Protein AF-A0A2N3EFA9-F1 (afdb_monomer_lite)

Structure (mmCIF, N/CA/C/O backbone):
data_AF-A0A2N3EFA9-F1
#
_entry.id   AF-A0A2N3EFA9-F1
#
loop_
_atom_site.group_PDB
_atom_site.id
_atom_site.type_symbol
_atom_site.label_atom_id
_atom_site.label_alt_id
_atom_site.label_comp_id
_atom_site.label_asym_id
_atom_site.label_entity_id
_atom_site.label_seq_id
_atom_site.pdbx_PDB_ins_code
_atom_site.Cartn_x
_atom_site.Cartn_y
_atom_site.Cartn_z
_atom_site.occupancy
_atom_site.B_iso_or_equiv
_atom_site.auth_seq_id
_atom_site.auth_comp_id
_atom_site.auth_asym_id
_atom_site.auth_atom_id
_atom_site.pdbx_PDB_model_num
ATOM 1 N N . MET A 1 1 ? -45.939 -3.275 -31.760 1.00 39.38 1 MET A N 1
ATOM 2 C CA . MET A 1 1 ? -46.169 -2.297 -30.672 1.00 39.38 1 MET A CA 1
ATOM 3 C C . MET A 1 1 ? -44.846 -2.041 -29.965 1.00 39.38 1 MET A C 1
ATOM 5 O O . MET A 1 1 ? -44.295 -2.959 -29.374 1.00 39.38 1 MET A O 1
ATOM 9 N N . ARG A 1 2 ? -44.280 -0.840 -30.136 1.00 32.12 2 ARG A N 1
ATOM 10 C CA . ARG A 1 2 ? -42.991 -0.420 -29.563 1.00 32.12 2 ARG A CA 1
ATOM 11 C C . ARG A 1 2 ? -43.223 0.080 -28.132 1.00 32.12 2 ARG A C 1
ATOM 13 O O . ARG A 1 2 ? -44.109 0.903 -27.932 1.00 32.12 2 ARG A O 1
ATOM 20 N N . ARG A 1 3 ? -42.459 -0.418 -27.154 1.00 35.72 3 ARG A N 1
ATOM 21 C CA . ARG A 1 3 ? -42.430 0.138 -25.789 1.00 35.72 3 ARG A CA 1
ATOM 22 C C . ARG A 1 3 ? -41.525 1.385 -25.761 1.00 35.72 3 ARG A C 1
ATOM 24 O O . ARG A 1 3 ? -40.496 1.363 -26.437 1.00 35.72 3 ARG A O 1
ATOM 31 N N . PRO A 1 4 ? -41.893 2.453 -25.034 1.00 36.59 4 PRO A N 1
ATOM 32 C CA . PRO A 1 4 ? -41.111 3.686 -24.971 1.00 36.59 4 PRO A CA 1
ATOM 33 C C . PRO A 1 4 ? -39.874 3.538 -24.060 1.00 36.59 4 PRO A C 1
ATOM 35 O O . PRO A 1 4 ? -39.885 2.689 -23.164 1.00 36.59 4 PRO A O 1
ATOM 38 N N . PRO A 1 5 ? -38.814 4.343 -24.269 1.00 34.59 5 PRO A N 1
ATOM 39 C CA . PRO A 1 5 ? -37.621 4.330 -23.426 1.00 34.59 5 PRO A CA 1
ATOM 40 C C . PRO A 1 5 ? -37.859 5.043 -22.083 1.00 34.59 5 PRO A C 1
ATOM 42 O O . PRO A 1 5 ? -38.599 6.022 -22.004 1.00 34.59 5 PRO A O 1
ATOM 45 N N . LEU A 1 6 ? -37.212 4.535 -21.030 1.00 34.47 6 LEU A N 1
ATOM 46 C CA . LEU A 1 6 ? -37.188 5.119 -19.684 1.00 34.47 6 LEU A CA 1
ATOM 47 C C . LEU A 1 6 ? -36.290 6.376 -19.637 1.00 34.47 6 LEU A C 1
ATOM 49 O O . LEU A 1 6 ? -35.315 6.445 -20.389 1.00 34.47 6 LEU A O 1
ATOM 53 N N . PRO A 1 7 ? -36.590 7.362 -18.769 1.00 30.36 7 PRO A N 1
ATOM 54 C CA . PRO A 1 7 ? -35.891 8.643 -18.744 1.00 30.36 7 PRO A CA 1
ATOM 55 C C . PRO A 1 7 ? -34.509 8.557 -18.081 1.00 30.36 7 PRO A C 1
ATOM 57 O O . PRO A 1 7 ? -34.323 7.906 -17.054 1.00 30.36 7 PRO A O 1
ATOM 60 N N . VAL A 1 8 ? -33.554 9.278 -18.668 1.00 29.39 8 VAL A N 1
ATOM 61 C CA . VAL A 1 8 ? -32.207 9.519 -18.138 1.00 29.39 8 VAL A CA 1
ATOM 62 C C . VAL A 1 8 ? -32.294 10.584 -17.043 1.00 29.39 8 VAL A C 1
ATOM 64 O O . VAL A 1 8 ? -32.627 11.732 -17.324 1.00 29.39 8 VAL A O 1
ATOM 67 N N . THR A 1 9 ? -31.989 10.222 -15.798 1.00 29.55 9 THR A N 1
ATOM 68 C CA . THR A 1 9 ? -31.818 11.180 -14.697 1.00 29.55 9 THR A CA 1
ATOM 69 C C . THR A 1 9 ? -30.347 11.565 -14.563 1.00 29.55 9 THR A C 1
ATOM 71 O O . THR A 1 9 ? -29.509 10.746 -14.188 1.00 29.55 9 THR A O 1
ATOM 74 N N . THR A 1 10 ? -30.045 12.823 -14.870 1.00 30.28 10 THR A N 1
ATOM 75 C CA . THR A 1 10 ? -28.786 13.515 -14.564 1.00 30.28 10 THR A CA 1
ATOM 76 C C . THR A 1 10 ? -28.550 13.599 -13.049 1.00 30.28 10 THR A C 1
ATOM 78 O O . THR A 1 10 ? -29.500 13.881 -12.316 1.00 30.28 10 THR A O 1
ATOM 81 N N . PRO A 1 11 ? -27.315 13.417 -12.546 1.00 31.69 11 PRO A N 1
ATOM 82 C CA . PRO A 1 11 ? -27.020 13.647 -11.139 1.00 31.69 11 PRO A CA 1
ATOM 83 C C . PRO A 1 11 ? -27.023 15.150 -10.829 1.00 31.69 11 PRO A C 1
ATOM 85 O O . PRO A 1 11 ? -26.295 15.931 -11.439 1.00 31.69 11 PRO A O 1
ATOM 88 N N . HIS A 1 12 ? -27.875 15.537 -9.881 1.00 27.83 12 HIS A N 1
ATOM 89 C CA . HIS A 1 12 ? -28.000 16.891 -9.353 1.00 27.83 12 HIS A CA 1
ATOM 90 C C . HIS A 1 12 ? -26.720 17.344 -8.637 1.00 27.83 12 HIS A C 1
ATOM 92 O O . HIS A 1 12 ? -26.238 16.682 -7.717 1.00 27.83 12 HIS A O 1
ATOM 98 N N . SER A 1 13 ? -26.226 18.517 -9.033 1.00 26.95 13 SER A N 1
ATOM 99 C CA . SER A 1 13 ? -25.235 19.313 -8.311 1.00 26.95 13 SER A CA 1
ATOM 100 C C . SER A 1 13 ? -25.790 19.727 -6.945 1.00 26.95 13 SER A C 1
ATOM 102 O O . SER A 1 13 ? -26.830 20.378 -6.871 1.00 26.95 13 SER A O 1
ATOM 104 N N . LEU A 1 14 ? -25.102 19.358 -5.863 1.00 27.58 14 LEU A N 1
ATOM 105 C CA . LEU A 1 14 ? -25.386 19.862 -4.520 1.00 27.58 14 LEU A CA 1
ATOM 106 C C . LEU A 1 14 ? -24.586 21.149 -4.290 1.00 27.58 14 LEU A C 1
ATOM 108 O O . LEU A 1 14 ? -23.358 21.129 -4.205 1.00 27.58 14 LEU A O 1
ATOM 112 N N . GLU A 1 15 ? -25.305 22.267 -4.215 1.00 24.41 15 GLU A N 1
ATOM 113 C CA . GLU A 1 15 ? -24.805 23.574 -3.795 1.00 24.41 15 GLU A CA 1
ATOM 114 C C . GLU A 1 15 ? -24.444 23.561 -2.299 1.00 24.41 15 GLU A C 1
ATOM 116 O O . GLU A 1 15 ? -25.227 23.127 -1.452 1.00 24.41 15 GLU A O 1
ATOM 121 N N . TYR A 1 16 ? -23.252 24.061 -1.964 1.00 27.28 16 TYR A N 1
ATOM 122 C CA . TYR A 1 16 ? -22.814 24.295 -0.586 1.00 27.28 16 TYR A CA 1
ATOM 123 C C . TYR A 1 16 ? -23.205 25.714 -0.135 1.00 27.28 16 TYR A C 1
ATOM 125 O O . TYR A 1 16 ? -22.895 26.673 -0.845 1.00 27.28 16 TYR A O 1
ATOM 133 N N . PRO A 1 17 ? -23.809 25.902 1.053 1.00 30.41 17 PRO A N 1
ATOM 134 C CA . PRO A 1 17 ? -24.087 27.234 1.577 1.00 30.41 17 PRO A CA 1
ATOM 135 C C . PRO A 1 17 ? -22.821 27.903 2.139 1.00 30.41 17 PRO A C 1
ATOM 137 O O . PRO A 1 17 ? -22.059 27.321 2.912 1.00 30.41 17 PRO A O 1
ATOM 140 N N . THR A 1 18 ? -22.629 29.166 1.763 1.00 29.25 18 THR A N 1
ATOM 141 C CA . THR A 1 18 ? -21.568 30.072 2.224 1.00 29.25 18 THR A CA 1
ATOM 142 C C . THR A 1 18 ? -21.799 30.552 3.670 1.00 29.25 18 THR A C 1
ATOM 144 O O . THR A 1 18 ? -22.937 30.853 4.044 1.00 29.25 18 THR A O 1
ATOM 147 N N . PRO A 1 19 ? -20.752 30.698 4.509 1.00 30.89 19 PRO A N 1
ATOM 148 C CA . PRO A 1 19 ? -20.900 31.285 5.837 1.00 30.89 19 PRO A CA 1
ATOM 149 C C . PRO A 1 19 ? -20.955 32.818 5.777 1.00 30.89 19 PRO A C 1
ATOM 151 O O . PRO A 1 19 ? -20.110 33.474 5.166 1.00 30.89 19 PRO A O 1
ATOM 154 N N . LYS A 1 20 ? -21.955 33.391 6.457 1.00 30.39 20 LYS A N 1
ATOM 155 C CA . LYS A 1 20 ? -22.160 34.837 6.607 1.00 30.39 20 LYS A CA 1
ATOM 156 C C . LYS A 1 20 ? -21.131 35.473 7.548 1.00 30.39 20 LYS A C 1
ATOM 158 O O . LYS A 1 20 ? -20.843 34.978 8.632 1.00 30.39 20 LYS A O 1
ATOM 163 N N . ASN A 1 21 ? -20.671 36.632 7.102 1.00 27.23 21 ASN A N 1
ATOM 164 C CA . ASN A 1 21 ? -19.737 37.566 7.712 1.00 27.23 21 ASN A CA 1
ATOM 165 C C . ASN A 1 21 ? -20.293 38.191 9.017 1.00 27.23 21 ASN A C 1
ATOM 167 O O . ASN A 1 21 ? -21.423 38.685 9.023 1.00 27.23 21 ASN A O 1
ATOM 171 N N . ARG A 1 22 ? -19.503 38.234 10.100 1.00 30.14 22 ARG A N 1
ATOM 172 C CA . ARG A 1 22 ? -19.698 39.167 11.231 1.00 30.14 22 ARG A CA 1
ATOM 173 C C . ARG A 1 22 ? -18.347 39.719 11.686 1.00 30.14 22 ARG A C 1
ATOM 175 O O . ARG A 1 22 ? -17.447 38.964 12.037 1.00 30.14 22 ARG A O 1
ATOM 182 N N . SER A 1 23 ? -18.247 41.044 11.680 1.00 27.73 23 SER A N 1
ATOM 183 C CA . SER A 1 23 ? -17.131 41.849 12.198 1.00 27.73 23 SER A CA 1
ATOM 184 C C . SER A 1 23 ? -17.522 42.477 13.568 1.00 27.73 23 SER A C 1
ATOM 186 O O . SER A 1 23 ? -18.571 42.113 14.101 1.00 27.73 23 SER A O 1
ATOM 188 N N . PRO A 1 24 ? -16.704 43.334 14.215 1.00 36.56 24 PRO A N 1
ATOM 189 C CA . PRO A 1 24 ? -16.002 42.983 15.452 1.00 36.56 24 PRO A CA 1
ATOM 190 C C . PRO A 1 24 ? -16.391 43.858 16.662 1.00 36.56 24 PRO A C 1
ATOM 192 O O . PRO A 1 24 ? -16.761 45.018 16.510 1.00 36.56 24 PRO A O 1
ATOM 195 N N . THR A 1 25 ? -16.194 43.359 17.886 1.00 31.62 25 THR A N 1
ATOM 196 C CA . THR A 1 25 ? -16.195 44.198 19.102 1.00 31.62 25 THR A CA 1
ATOM 197 C C . THR A 1 25 ? -15.101 43.756 20.080 1.00 31.62 25 THR A C 1
ATOM 199 O O . THR A 1 25 ? -15.003 42.583 20.425 1.00 31.62 25 THR A O 1
ATOM 202 N N . ASN A 1 26 ? -14.296 44.724 20.518 1.00 30.09 26 ASN A N 1
ATOM 203 C CA . ASN A 1 26 ? -13.230 44.705 21.540 1.00 30.09 26 ASN A CA 1
ATOM 204 C C . ASN A 1 26 ? -13.562 45.875 22.522 1.00 30.09 26 ASN A C 1
ATOM 206 O O . ASN A 1 26 ? -14.401 46.689 22.124 1.00 30.09 26 ASN A O 1
ATOM 210 N N . PRO A 1 27 ? -12.918 46.124 23.693 1.00 43.00 27 PRO A N 1
ATOM 211 C CA . PRO A 1 27 ? -11.864 45.394 24.415 1.00 43.00 27 PRO A CA 1
ATOM 212 C C . PRO A 1 27 ? -12.051 45.304 25.964 1.00 43.00 27 PRO A C 1
ATOM 214 O O . PRO A 1 27 ? -12.991 45.851 26.528 1.00 43.00 27 PRO A O 1
ATOM 217 N N . ARG A 1 28 ? -11.029 44.726 26.630 1.00 28.45 28 ARG A N 1
ATOM 218 C CA . ARG A 1 28 ? -10.583 44.853 28.050 1.00 28.45 28 ARG A CA 1
ATOM 219 C C . ARG A 1 28 ? -10.882 43.679 28.989 1.00 28.45 28 ARG A C 1
ATOM 221 O O . ARG A 1 28 ? -11.955 43.584 29.567 1.00 28.45 28 ARG A O 1
ATOM 228 N N . SER A 1 29 ? -9.845 42.896 29.293 1.00 32.12 29 SER A N 1
ATOM 229 C CA . SER A 1 29 ? -9.095 42.934 30.572 1.00 32.12 29 SER A CA 1
ATOM 230 C C . SER A 1 29 ? -8.142 41.727 30.649 1.00 32.12 29 SER A C 1
ATOM 232 O O . SER A 1 29 ? -8.549 40.587 30.459 1.00 32.12 29 SER A O 1
ATOM 234 N N . ALA A 1 30 ? -6.849 41.985 30.861 1.00 29.67 30 ALA A N 1
ATOM 235 C CA . ALA A 1 30 ? -5.800 40.966 30.935 1.00 29.67 30 ALA A CA 1
ATOM 236 C C . ALA A 1 30 ? -5.360 40.749 32.395 1.00 29.67 30 ALA A C 1
ATOM 238 O O . ALA A 1 30 ? -5.060 41.739 33.064 1.00 29.67 30 ALA A O 1
ATOM 239 N N . PRO A 1 31 ? -5.254 39.497 32.879 1.00 30.78 31 PRO A N 1
ATOM 240 C CA . PRO A 1 31 ? -4.504 39.149 34.084 1.00 30.78 31 PRO A CA 1
ATOM 241 C C . PRO A 1 31 ? -3.147 38.484 33.731 1.00 30.78 31 PRO A C 1
ATOM 243 O O . PRO A 1 31 ? -2.864 38.230 32.556 1.00 30.78 31 PRO A O 1
ATOM 246 N N . PRO A 1 32 ? -2.236 38.303 34.708 1.00 32.94 32 PRO A N 1
ATOM 247 C CA . PRO A 1 32 ? -0.799 38.437 34.486 1.00 32.94 32 PRO A CA 1
ATOM 248 C C . PRO A 1 32 ? -0.144 37.207 33.846 1.00 32.94 32 PRO A C 1
ATOM 250 O O . PRO A 1 32 ? -0.547 36.063 34.043 1.00 32.94 32 PRO A O 1
ATOM 253 N N . ARG A 1 33 ? 0.926 37.477 33.088 1.00 30.03 33 ARG A N 1
ATOM 254 C CA . ARG A 1 33 ? 1.772 36.493 32.400 1.00 30.03 33 ARG A CA 1
ATOM 255 C C . ARG A 1 33 ? 2.415 35.522 33.394 1.00 30.03 33 ARG A C 1
ATOM 257 O O . ARG A 1 33 ? 3.398 35.862 34.048 1.00 30.03 33 ARG A O 1
ATOM 264 N N . CYS A 1 34 ? 1.912 34.291 33.427 1.00 26.73 34 CYS A N 1
ATOM 265 C CA . CYS A 1 34 ? 2.644 33.152 33.963 1.00 26.73 34 CYS A CA 1
ATOM 266 C C . CYS A 1 34 ? 3.714 32.747 32.937 1.00 26.73 34 CYS A C 1
ATOM 268 O O . CYS A 1 34 ? 3.410 32.436 31.783 1.00 26.73 34 CYS A O 1
ATOM 270 N N . ARG A 1 35 ? 4.984 32.837 33.336 1.00 30.94 35 ARG A N 1
ATOM 271 C CA . ARG A 1 35 ? 6.148 32.493 32.519 1.00 30.94 35 ARG A CA 1
ATOM 272 C C . ARG A 1 35 ? 6.232 30.965 32.431 1.00 30.94 35 ARG A C 1
ATOM 274 O O . ARG A 1 35 ? 6.887 30.340 33.254 1.00 30.94 35 ARG A O 1
ATOM 281 N N . LEU A 1 36 ? 5.537 30.376 31.458 1.00 30.62 36 LEU A N 1
ATOM 282 C CA . LEU A 1 36 ? 5.711 28.970 31.106 1.00 30.62 36 LEU A CA 1
ATOM 283 C C . LEU A 1 36 ? 7.000 28.826 30.298 1.00 30.62 36 LEU A C 1
ATOM 285 O O . LEU A 1 36 ? 7.219 29.509 29.296 1.00 30.62 36 LEU A O 1
ATOM 289 N N . THR A 1 37 ? 7.870 27.974 30.815 1.00 28.97 37 THR A N 1
ATOM 290 C CA . THR A 1 37 ? 9.123 27.534 30.222 1.00 28.97 37 THR A CA 1
ATOM 291 C C . THR A 1 37 ? 8.896 27.055 28.790 1.00 28.97 37 THR A C 1
ATOM 293 O O . THR A 1 37 ? 7.935 26.351 28.481 1.00 28.97 37 THR A O 1
ATOM 296 N N . GLN A 1 38 ? 9.772 27.495 27.890 1.00 30.72 38 GLN A N 1
ATOM 297 C CA . GLN A 1 38 ? 9.737 27.110 26.489 1.00 30.72 38 GLN A CA 1
ATOM 298 C C . GLN A 1 38 ? 9.930 25.596 26.350 1.00 30.72 38 GLN A C 1
ATOM 300 O O . GLN A 1 38 ? 11.002 25.070 26.623 1.00 30.72 38 GLN A O 1
ATOM 305 N N . GLY A 1 39 ? 8.880 24.938 25.866 1.00 27.73 39 GLY A N 1
ATOM 306 C CA . GLY A 1 39 ? 8.985 24.053 24.714 1.00 27.73 39 GLY A CA 1
ATOM 307 C C . GLY A 1 39 ? 9.693 22.723 24.930 1.00 27.73 39 GLY A C 1
ATOM 308 O O . GLY A 1 39 ? 10.694 22.447 24.272 1.00 27.73 39 GLY A O 1
ATOM 309 N N . GLU A 1 40 ? 9.070 21.824 25.692 1.00 30.94 40 GLU A N 1
ATOM 310 C CA . GLU A 1 40 ? 9.065 20.415 25.291 1.00 30.94 40 GLU A CA 1
ATOM 311 C C . GLU A 1 40 ? 8.419 20.336 23.904 1.00 30.94 40 GLU A C 1
ATOM 313 O O . GLU A 1 40 ? 7.200 20.312 23.724 1.00 30.94 40 GLU A O 1
ATOM 318 N N . THR A 1 41 ? 9.270 20.402 22.887 1.00 31.27 41 THR A N 1
ATOM 319 C CA . THR A 1 41 ? 8.875 20.217 21.500 1.00 31.27 41 THR A CA 1
ATOM 320 C C . THR A 1 41 ? 8.320 18.804 21.404 1.00 31.27 41 THR A C 1
ATOM 322 O O . THR A 1 41 ? 9.066 17.840 21.578 1.00 31.27 41 THR A O 1
ATOM 325 N N . ARG A 1 42 ? 7.004 18.680 21.179 1.00 37.56 42 ARG A N 1
ATOM 326 C CA . ARG A 1 42 ? 6.335 17.424 20.821 1.00 37.56 42 ARG A CA 1
ATOM 327 C C . ARG A 1 42 ? 7.182 16.730 19.753 1.00 37.56 42 ARG A C 1
ATOM 329 O O . ARG A 1 42 ? 7.121 17.111 18.586 1.00 37.56 42 ARG A O 1
ATOM 336 N N . ARG A 1 43 ? 7.967 15.718 20.139 1.00 38.00 43 ARG A N 1
ATOM 337 C CA . ARG A 1 43 ? 8.501 14.748 19.183 1.00 38.00 43 ARG A CA 1
ATOM 338 C C . ARG A 1 43 ? 7.276 14.101 18.561 1.00 38.00 43 ARG A C 1
ATOM 340 O O . ARG A 1 43 ? 6.581 13.340 19.230 1.00 38.00 43 ARG A O 1
ATOM 347 N N . GLY A 1 44 ? 6.965 14.457 17.317 1.00 40.00 44 GLY A N 1
ATOM 348 C CA . GLY A 1 44 ? 6.086 13.628 16.508 1.00 40.00 44 GLY A CA 1
ATOM 349 C C . GLY A 1 44 ? 6.661 12.219 16.562 1.00 40.00 44 GLY A C 1
ATOM 350 O O . GLY A 1 44 ? 7.829 12.025 16.231 1.00 40.00 44 GLY A O 1
ATOM 351 N N . ILE A 1 45 ? 5.892 11.274 17.095 1.00 49.03 45 ILE A N 1
ATOM 352 C CA . ILE A 1 45 ? 6.284 9.869 17.147 1.00 49.03 45 ILE A CA 1
ATOM 353 C C . ILE A 1 45 ? 6.391 9.418 15.688 1.00 49.03 45 ILE A C 1
ATOM 355 O O . ILE A 1 45 ? 5.380 9.202 15.026 1.00 49.03 45 ILE A O 1
ATOM 359 N N . MET A 1 46 ? 7.613 9.376 15.160 1.00 68.19 46 MET A N 1
ATOM 360 C CA . MET A 1 46 ? 7.903 8.729 13.886 1.00 68.19 46 MET A CA 1
ATOM 361 C C . MET A 1 46 ? 7.871 7.224 14.157 1.00 68.19 46 MET A C 1
ATOM 363 O O . MET A 1 46 ? 8.597 6.746 15.030 1.00 68.19 46 MET A O 1
ATOM 367 N N . LEU A 1 47 ? 6.992 6.498 13.465 1.00 82.06 47 LEU A N 1
ATOM 368 C CA . LEU A 1 47 ? 6.983 5.034 13.502 1.00 82.06 47 LEU A CA 1
ATOM 369 C C . LEU A 1 47 ? 8.339 4.520 13.010 1.00 82.06 47 LEU A C 1
ATOM 371 O O . LEU A 1 47 ? 8.893 5.081 12.065 1.00 82.06 47 LEU A O 1
ATOM 375 N N . SER A 1 48 ? 8.873 3.470 13.633 1.00 86.25 48 SER A N 1
ATOM 376 C CA . SER A 1 48 ? 10.089 2.836 13.117 1.00 86.25 48 SER A CA 1
ATOM 377 C C . SER A 1 48 ? 9.815 2.141 11.779 1.00 86.25 48 SER A C 1
ATOM 379 O O . SER A 1 48 ? 8.676 1.751 11.501 1.00 86.25 48 SER A O 1
ATOM 381 N N . GLU A 1 49 ? 10.855 1.920 10.968 1.00 83.62 49 GLU A N 1
ATOM 382 C CA . GLU A 1 49 ? 10.708 1.142 9.726 1.00 83.62 49 GLU A CA 1
ATOM 383 C C . GLU A 1 49 ? 10.142 -0.258 10.014 1.00 83.62 49 GLU A C 1
ATOM 385 O O . GLU A 1 49 ? 9.240 -0.710 9.319 1.00 83.62 49 GLU A O 1
ATOM 390 N N . TRP A 1 50 ? 10.529 -0.889 11.126 1.00 85.44 50 TRP A N 1
ATOM 391 C CA . TRP A 1 50 ? 9.946 -2.162 11.563 1.00 85.44 50 TRP A CA 1
ATOM 392 C C . TRP A 1 50 ? 8.438 -2.098 11.816 1.00 85.44 50 TRP A C 1
ATOM 394 O O . TRP A 1 50 ? 7.704 -3.011 11.447 1.00 85.44 50 TRP A O 1
ATOM 404 N N . GLN A 1 51 ? 7.949 -1.016 12.422 1.00 92.19 51 GLN A N 1
ATOM 405 C CA . GLN A 1 51 ? 6.517 -0.823 12.667 1.00 92.19 51 GLN A CA 1
ATOM 406 C C . GLN A 1 51 ? 5.742 -0.583 11.374 1.00 92.19 51 GLN A C 1
ATOM 408 O O . GLN A 1 51 ? 4.618 -1.067 11.223 1.00 92.19 51 GLN A O 1
ATOM 413 N N . LYS A 1 52 ? 6.348 0.149 10.438 1.00 90.12 52 LYS A N 1
ATOM 414 C CA . LYS A 1 52 ? 5.823 0.354 9.090 1.00 90.12 52 LYS A CA 1
ATOM 415 C C . LYS A 1 52 ? 5.733 -0.970 8.329 1.00 90.12 52 LYS A C 1
ATOM 417 O O . LYS A 1 52 ? 4.662 -1.292 7.814 1.00 90.12 52 LYS A O 1
ATOM 422 N N . GLU A 1 53 ? 6.797 -1.766 8.313 1.00 89.12 53 GLU A N 1
ATOM 423 C CA . GLU A 1 53 ? 6.809 -3.057 7.617 1.00 89.12 53 GLU A CA 1
ATOM 424 C C . GLU A 1 53 ? 5.880 -4.084 8.277 1.00 89.12 53 GLU A C 1
ATOM 426 O O . GLU A 1 53 ? 5.147 -4.787 7.581 1.00 89.12 53 GLU A O 1
ATOM 431 N N . ALA A 1 54 ? 5.768 -4.092 9.608 1.00 93.88 54 ALA A N 1
ATOM 432 C CA . ALA A 1 54 ? 4.756 -4.886 10.304 1.00 93.88 54 ALA A CA 1
ATOM 433 C C . ALA A 1 54 ? 3.325 -4.476 9.902 1.00 93.88 54 ALA A C 1
ATOM 435 O O . ALA A 1 54 ? 2.493 -5.336 9.603 1.00 93.88 54 ALA A O 1
ATOM 436 N N . ALA A 1 55 ? 3.027 -3.173 9.836 1.00 94.19 55 ALA A N 1
ATOM 437 C CA . ALA A 1 55 ? 1.720 -2.676 9.402 1.00 94.19 55 ALA A CA 1
ATOM 438 C C . ALA A 1 55 ? 1.402 -3.065 7.946 1.00 94.19 55 ALA A C 1
ATOM 440 O O . ALA A 1 55 ? 0.283 -3.492 7.646 1.00 94.19 55 ALA A O 1
ATOM 441 N N . LYS A 1 56 ? 2.386 -2.974 7.046 1.00 91.12 56 LYS A N 1
ATOM 442 C CA . LYS A 1 56 ? 2.266 -3.435 5.655 1.00 91.12 56 LYS A CA 1
ATOM 443 C C . LYS A 1 56 ? 2.038 -4.937 5.560 1.00 91.12 56 LYS A C 1
ATOM 445 O O . LYS A 1 56 ? 1.166 -5.357 4.802 1.00 91.12 56 LYS A O 1
ATOM 450 N N . ALA A 1 57 ? 2.761 -5.732 6.343 1.00 91.56 57 ALA A N 1
ATOM 451 C CA . ALA A 1 57 ? 2.622 -7.183 6.358 1.00 91.56 57 ALA A CA 1
ATOM 452 C C . ALA A 1 57 ? 1.223 -7.631 6.800 1.00 91.56 57 ALA A C 1
ATOM 454 O O . ALA A 1 57 ? 0.667 -8.561 6.217 1.00 91.56 57 ALA A O 1
ATOM 455 N N . ILE A 1 58 ? 0.612 -6.933 7.764 1.00 94.88 58 ILE A N 1
ATOM 456 C CA . ILE A 1 58 ? -0.782 -7.173 8.165 1.00 94.88 58 ILE A CA 1
ATOM 457 C C . ILE A 1 58 ? -1.731 -7.000 6.972 1.00 94.88 58 ILE A C 1
ATOM 459 O O . ILE A 1 58 ? -2.540 -7.887 6.692 1.00 94.88 58 ILE A O 1
ATOM 463 N N . VAL A 1 59 ? -1.609 -5.888 6.237 1.00 90.56 59 VAL A N 1
ATOM 464 C CA . VAL A 1 59 ? -2.442 -5.631 5.050 1.00 90.56 59 VAL A CA 1
ATOM 465 C C . VAL A 1 59 ? -2.169 -6.665 3.957 1.00 90.56 59 VAL A C 1
ATOM 467 O O . VAL A 1 59 ? -3.114 -7.224 3.405 1.00 90.56 59 VAL A O 1
ATOM 470 N N . ASN A 1 60 ? -0.907 -7.021 3.708 1.00 87.31 60 ASN A N 1
ATOM 471 C CA . ASN A 1 60 ? -0.546 -8.064 2.744 1.00 87.31 60 ASN A CA 1
ATOM 472 C C . ASN A 1 60 ? -1.181 -9.417 3.075 1.00 87.31 60 ASN A C 1
ATOM 474 O O . ASN A 1 60 ? -1.729 -10.069 2.182 1.00 87.31 60 ASN A O 1
ATOM 478 N N . ILE A 1 61 ? -1.170 -9.823 4.348 1.00 88.75 61 ILE A N 1
ATOM 479 C CA . ILE A 1 61 ? -1.824 -11.057 4.802 1.00 88.75 61 ILE A CA 1
ATOM 480 C C . ILE A 1 61 ? -3.317 -10.998 4.501 1.00 88.75 61 ILE A C 1
ATOM 482 O O . ILE A 1 61 ? -3.907 -11.998 4.094 1.00 88.75 61 ILE A O 1
ATOM 486 N N . PHE A 1 62 ? -3.945 -9.835 4.653 1.00 88.62 62 PHE A N 1
ATOM 487 C CA . PHE A 1 62 ? -5.350 -9.695 4.309 1.00 88.62 62 PHE A CA 1
ATOM 488 C C . PHE A 1 62 ? -5.619 -9.767 2.802 1.00 88.62 62 PHE A C 1
ATOM 490 O O . PHE A 1 62 ? -6.665 -10.303 2.438 1.00 88.62 62 PHE A O 1
ATOM 497 N N . GLU A 1 63 ? -4.717 -9.270 1.950 1.00 80.31 63 GLU A N 1
ATOM 498 C CA . GLU A 1 63 ? -4.873 -9.292 0.484 1.00 80.31 63 GLU A CA 1
ATOM 499 C C . GLU A 1 63 ? -4.502 -10.628 -0.173 1.00 80.31 63 GLU A C 1
ATOM 501 O O . GLU A 1 63 ? -4.990 -10.966 -1.259 1.00 80.31 63 GLU A O 1
ATOM 506 N N . THR A 1 64 ? -3.571 -11.362 0.431 1.00 78.50 64 THR A N 1
ATOM 507 C CA . THR A 1 64 ? -2.877 -12.471 -0.243 1.00 78.50 64 THR A CA 1
ATOM 508 C C . THR A 1 64 ? -2.688 -13.711 0.625 1.00 78.50 64 THR A C 1
ATOM 510 O O . THR A 1 64 ? -2.319 -14.756 0.104 1.00 78.50 64 THR A O 1
ATOM 513 N N . GLY A 1 65 ? -2.910 -13.616 1.938 1.00 82.94 65 GLY A N 1
ATOM 514 C CA . GLY A 1 65 ? -2.546 -14.674 2.882 1.00 82.94 65 GLY A CA 1
ATOM 515 C C . GLY A 1 65 ? -1.041 -14.781 3.159 1.00 82.94 65 GLY A C 1
ATOM 516 O O . GLY A 1 65 ? -0.635 -15.689 3.873 1.00 82.94 65 GLY A O 1
ATOM 517 N N . SER A 1 66 ? -0.216 -13.868 2.634 1.00 83.31 66 SER A N 1
ATOM 518 C CA . SER A 1 66 ? 1.238 -13.823 2.832 1.00 83.31 66 SER A CA 1
ATOM 519 C C . SER A 1 66 ? 1.674 -12.476 3.404 1.00 83.31 66 SER A C 1
ATOM 521 O O . SER A 1 66 ? 1.178 -11.435 2.981 1.00 83.31 66 SER A O 1
ATOM 523 N N . ALA A 1 67 ? 2.651 -12.475 4.315 1.00 83.25 67 ALA A N 1
ATOM 524 C CA . ALA A 1 67 ? 3.240 -11.252 4.872 1.00 83.25 67 ALA A CA 1
ATOM 525 C C . ALA A 1 67 ? 3.932 -10.379 3.810 1.00 83.25 67 ALA A C 1
ATOM 527 O O . ALA A 1 67 ? 3.920 -9.154 3.918 1.00 83.25 67 ALA A O 1
ATOM 528 N N . ARG A 1 68 ? 4.474 -10.986 2.747 1.00 76.38 68 ARG A N 1
ATOM 529 C CA . ARG A 1 68 ? 5.139 -10.264 1.646 1.00 76.38 68 ARG A CA 1
ATOM 530 C C . ARG A 1 68 ? 4.220 -9.923 0.485 1.00 76.38 68 ARG A C 1
ATOM 532 O O . ARG A 1 68 ? 4.623 -9.201 -0.412 1.00 76.38 68 ARG A O 1
ATOM 539 N N . GLY A 1 69 ? 3.003 -10.455 0.479 1.00 79.00 69 GLY A N 1
ATOM 540 C CA . GLY A 1 69 ? 2.142 -10.443 -0.696 1.00 79.00 69 GLY A CA 1
ATOM 541 C C . GLY A 1 69 ? 2.798 -11.043 -1.940 1.00 79.00 69 GLY A C 1
ATOM 542 O O . GLY A 1 69 ? 3.649 -11.922 -1.827 1.00 79.00 69 GLY A O 1
ATOM 543 N N . ASP A 1 70 ? 2.335 -10.624 -3.116 1.00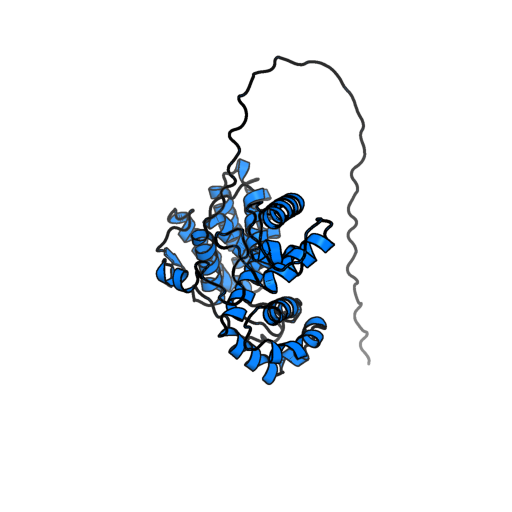 82.88 70 ASP A N 1
ATOM 544 C CA . ASP A 1 70 ? 2.735 -11.211 -4.396 1.00 82.88 70 ASP A CA 1
ATOM 545 C C . ASP A 1 70 ? 2.961 -10.110 -5.441 1.00 82.88 70 ASP A C 1
ATOM 547 O O . ASP A 1 70 ? 2.016 -9.573 -6.024 1.00 82.88 70 ASP A O 1
ATOM 551 N N . TYR A 1 71 ? 4.233 -9.772 -5.656 1.00 87.62 71 TYR A N 1
ATOM 552 C CA . TYR A 1 71 ? 4.677 -8.740 -6.595 1.00 87.62 71 TYR A CA 1
ATOM 553 C C . TYR A 1 71 ? 4.432 -9.106 -8.063 1.00 87.62 71 TYR A C 1
ATOM 555 O O . TYR A 1 71 ? 4.362 -8.208 -8.900 1.00 87.62 71 TYR A O 1
ATOM 563 N N . ALA A 1 72 ? 4.262 -10.393 -8.378 1.00 86.38 72 ALA A N 1
ATOM 564 C CA . ALA A 1 72 ? 4.026 -10.892 -9.730 1.00 86.38 72 ALA A CA 1
ATOM 565 C C . ALA A 1 72 ? 2.539 -11.150 -10.021 1.00 86.38 72 ALA A C 1
ATOM 567 O O . ALA A 1 72 ? 2.181 -11.538 -11.138 1.00 86.38 72 ALA A O 1
ATOM 568 N N . ARG A 1 73 ? 1.648 -10.935 -9.042 1.00 87.06 73 ARG A N 1
ATOM 569 C CA . ARG A 1 73 ? 0.220 -11.220 -9.193 1.00 87.06 73 ARG A CA 1
ATOM 570 C C . ARG A 1 73 ? -0.395 -10.365 -10.290 1.00 87.06 73 ARG A C 1
ATOM 572 O O . ARG A 1 73 ? -0.468 -9.150 -10.155 1.00 87.06 73 ARG A O 1
ATOM 579 N N . VAL A 1 74 ? -0.918 -11.010 -11.330 1.00 89.12 74 VAL A N 1
ATOM 580 C CA . VAL A 1 74 ? -1.713 -10.367 -12.385 1.00 89.12 74 VAL A CA 1
ATOM 581 C C . VAL A 1 74 ? -3.108 -10.976 -12.390 1.00 89.12 74 VAL A C 1
ATOM 583 O O . VAL A 1 74 ? -3.275 -12.157 -12.702 1.00 89.12 74 VAL A O 1
ATOM 586 N N . THR A 1 75 ? -4.114 -10.176 -12.059 1.00 86.25 75 THR A N 1
ATOM 587 C CA . THR A 1 75 ? -5.515 -10.592 -11.936 1.00 86.25 75 THR A CA 1
ATOM 588 C C . THR A 1 75 ? -6.408 -9.783 -12.869 1.00 86.25 75 THR A C 1
ATOM 590 O O . THR A 1 75 ? -6.137 -8.631 -13.195 1.00 86.25 75 THR A O 1
ATOM 593 N N . LEU A 1 76 ? -7.484 -10.416 -13.328 1.00 86.81 76 LEU A N 1
ATOM 594 C CA . LEU A 1 76 ? -8.570 -9.770 -14.055 1.00 86.81 76 LEU A CA 1
ATOM 595 C C . LEU A 1 76 ? -9.869 -10.355 -13.509 1.00 86.81 76 LEU A C 1
ATOM 597 O O . LEU A 1 76 ? -10.082 -11.565 -13.607 1.00 86.81 76 LEU A O 1
ATOM 601 N N . LEU A 1 77 ? -10.703 -9.514 -12.904 1.00 76.44 77 LEU A N 1
ATOM 602 C CA . LEU A 1 77 ? -11.985 -9.920 -12.337 1.00 76.44 77 LEU A CA 1
ATOM 603 C C . LEU A 1 77 ? -13.108 -9.455 -13.264 1.00 76.44 77 LEU A C 1
ATOM 605 O O . LEU A 1 77 ? -13.234 -8.270 -13.563 1.00 76.44 77 LEU A O 1
ATOM 609 N N . ALA A 1 78 ? -13.918 -10.398 -13.745 1.00 73.00 78 ALA A N 1
ATOM 610 C CA . ALA A 1 78 ? -15.015 -10.083 -14.652 1.00 73.00 78 ALA A CA 1
ATOM 611 C C . ALA A 1 78 ? -16.035 -9.153 -13.971 1.00 73.00 78 ALA A C 1
ATOM 613 O O . ALA A 1 78 ? -16.560 -9.478 -12.906 1.00 73.00 78 ALA A O 1
ATOM 614 N N . GLY A 1 79 ? -16.323 -8.011 -14.602 1.00 69.69 79 GLY A N 1
ATOM 615 C CA . GLY A 1 79 ? -17.262 -7.007 -14.088 1.00 69.69 79 GLY A CA 1
ATOM 616 C C . GLY A 1 79 ? -16.679 -6.033 -13.056 1.00 69.69 79 GLY A C 1
ATOM 617 O O . GLY A 1 79 ? -17.424 -5.197 -12.550 1.00 69.69 79 GLY A O 1
ATOM 618 N N . ASP A 1 80 ? -15.381 -6.114 -12.751 1.00 75.12 80 ASP A N 1
ATOM 619 C CA . ASP A 1 80 ? -14.684 -5.139 -11.908 1.00 75.12 80 ASP A CA 1
ATOM 620 C C . ASP A 1 80 ? -14.242 -3.920 -12.737 1.00 75.12 80 ASP A C 1
ATOM 622 O O . ASP A 1 80 ? -13.587 -4.064 -13.770 1.00 75.12 80 ASP A O 1
ATOM 626 N N . SER A 1 81 ? -14.569 -2.710 -12.273 1.00 74.25 81 SER A N 1
ATOM 627 C CA . SER A 1 81 ? -14.156 -1.448 -12.906 1.00 74.25 81 SER A CA 1
ATOM 628 C C . SER A 1 81 ? -12.648 -1.181 -12.823 1.00 74.25 81 SER A C 1
ATOM 630 O O . SER A 1 81 ? -12.139 -0.292 -13.498 1.00 74.25 81 SER A O 1
ATOM 632 N N . GLY A 1 82 ? -11.925 -1.913 -11.973 1.00 71.50 82 GLY A N 1
ATOM 633 C CA . GLY A 1 82 ? -10.472 -1.866 -11.881 1.00 71.50 82 GLY A CA 1
ATOM 634 C C . GLY A 1 82 ? -9.767 -2.463 -13.100 1.00 71.50 82 GLY A C 1
ATOM 635 O O . GLY A 1 82 ? -8.637 -2.062 -13.380 1.00 71.50 82 GLY A O 1
ATOM 636 N N . HIS A 1 83 ? -10.425 -3.340 -13.869 1.00 89.31 83 HIS A N 1
ATOM 637 C CA . HIS A 1 83 ? -9.808 -4.019 -15.013 1.00 89.31 83 HIS A CA 1
ATOM 638 C C . HIS A 1 83 ? -8.533 -4.786 -14.600 1.00 89.31 83 HIS A C 1
ATOM 640 O O . HIS A 1 83 ? -8.465 -5.334 -13.491 1.00 89.31 83 HIS A O 1
ATOM 646 N N . LEU A 1 84 ? -7.534 -4.890 -15.480 1.00 90.38 84 LEU A N 1
ATOM 647 C CA . LEU A 1 84 ? -6.275 -5.557 -15.169 1.00 90.38 84 LEU A CA 1
ATOM 648 C C . LEU A 1 84 ? -5.645 -5.013 -13.879 1.00 90.38 84 LEU A C 1
ATOM 650 O O . LEU A 1 84 ? -5.417 -3.813 -13.727 1.00 90.38 84 LEU A O 1
ATOM 654 N N . THR A 1 85 ? -5.332 -5.920 -12.963 1.00 88.69 85 THR A N 1
ATOM 655 C CA . THR A 1 85 ? -4.790 -5.623 -11.641 1.00 88.69 85 THR A CA 1
ATOM 656 C C . THR A 1 85 ? -3.434 -6.296 -11.478 1.00 88.69 85 THR A C 1
ATOM 658 O O . THR A 1 85 ? -3.267 -7.459 -11.846 1.00 88.69 85 THR A O 1
ATOM 661 N N . TYR A 1 86 ? -2.456 -5.569 -10.940 1.00 91.62 86 TYR A N 1
ATOM 662 C CA . TYR A 1 86 ? -1.067 -6.007 -10.868 1.00 91.62 86 TYR A CA 1
ATOM 663 C C . TYR A 1 86 ? -0.412 -5.724 -9.511 1.00 91.62 86 TYR A C 1
ATOM 665 O O . TYR A 1 86 ? -0.590 -4.651 -8.923 1.00 91.62 86 TYR A O 1
ATOM 673 N N . GLY A 1 87 ? 0.389 -6.688 -9.061 1.00 87.06 87 GLY A N 1
ATOM 674 C CA . GLY A 1 87 ? 1.385 -6.535 -8.011 1.00 87.06 87 GLY A CA 1
ATOM 675 C C . GLY A 1 87 ? 0.859 -6.705 -6.591 1.00 87.06 87 GLY A C 1
ATOM 676 O O . GLY A 1 87 ? -0.337 -6.900 -6.356 1.00 87.06 87 GLY A O 1
ATOM 677 N N . ARG A 1 88 ? 1.763 -6.580 -5.618 1.00 81.88 88 ARG A N 1
ATOM 678 C CA . ARG A 1 88 ? 1.517 -6.817 -4.189 1.00 81.88 88 ARG A CA 1
ATOM 679 C C . ARG A 1 88 ? 0.369 -5.967 -3.648 1.00 81.88 88 ARG A C 1
ATOM 681 O O . ARG A 1 88 ? -0.451 -6.447 -2.873 1.00 81.88 88 ARG A O 1
ATOM 688 N N . ALA A 1 89 ? 0.308 -4.720 -4.099 1.00 72.69 89 ALA A N 1
ATOM 689 C CA . ALA A 1 89 ? -0.687 -3.728 -3.709 1.00 72.69 89 ALA A CA 1
ATOM 690 C C . ALA A 1 89 ? -1.926 -3.686 -4.621 1.00 72.69 89 ALA A C 1
ATOM 692 O O . ALA A 1 89 ? -2.793 -2.841 -4.420 1.00 72.69 89 ALA A O 1
ATOM 693 N N . GLN A 1 90 ? -2.009 -4.570 -5.625 1.00 73.88 90 GLN A N 1
ATOM 694 C CA . GLN A 1 90 ? -3.145 -4.668 -6.548 1.00 73.88 90 GLN A CA 1
ATOM 695 C C . GLN A 1 90 ? -3.475 -3.342 -7.256 1.00 73.88 90 GLN A C 1
ATOM 697 O O . GLN A 1 90 ? -4.626 -2.920 -7.335 1.00 73.88 90 GLN A O 1
ATOM 702 N N . THR A 1 91 ? -2.453 -2.681 -7.802 1.00 81.00 91 THR A N 1
ATOM 703 C CA . THR A 1 91 ? -2.637 -1.494 -8.651 1.00 81.00 91 THR A CA 1
ATOM 704 C C . THR A 1 91 ? -3.398 -1.839 -9.924 1.00 81.00 91 THR A C 1
ATOM 706 O O . THR A 1 91 ? -3.129 -2.865 -10.546 1.00 81.00 91 THR A O 1
ATOM 709 N N . THR A 1 92 ? -4.341 -0.987 -10.322 1.00 83.00 92 THR A N 1
ATOM 710 C CA . THR A 1 92 ? -5.309 -1.319 -11.373 1.00 83.00 92 THR A CA 1
ATOM 711 C C . THR A 1 92 ? -5.152 -0.446 -12.617 1.00 83.00 92 THR A C 1
ATOM 713 O O . THR A 1 92 ? -4.737 0.715 -12.525 1.00 83.00 92 THR A O 1
ATOM 716 N N . LEU A 1 93 ? -5.494 -0.996 -13.785 1.00 84.31 93 LEU A N 1
ATOM 717 C CA . LEU A 1 93 ? -5.548 -0.274 -15.056 1.00 84.31 93 LEU A CA 1
ATOM 718 C C . LEU A 1 93 ? -6.616 0.820 -15.009 1.00 84.31 93 LEU A C 1
ATOM 720 O O . LEU A 1 93 ? -6.316 1.974 -15.301 1.00 84.31 93 LEU A O 1
ATOM 724 N N . GLY A 1 94 ? -7.831 0.478 -14.571 1.00 71.88 94 GLY A N 1
ATOM 725 C CA . GLY A 1 94 ? -8.979 1.390 -14.569 1.00 71.88 94 GLY A CA 1
ATOM 726 C C . GLY A 1 94 ? -8.806 2.629 -13.685 1.00 71.88 94 GLY A C 1
ATOM 727 O O . GLY A 1 94 ? -9.427 3.655 -13.940 1.00 71.88 94 GLY A O 1
ATOM 728 N N . SER A 1 95 ? -7.933 2.577 -12.672 1.00 76.12 95 SER A N 1
ATOM 729 C CA . SER A 1 95 ? -7.608 3.752 -11.846 1.00 76.12 95 SER A CA 1
ATOM 730 C C . SER A 1 95 ? -6.515 4.651 -12.438 1.00 76.12 95 SER A C 1
ATOM 732 O O . SER A 1 95 ? -6.264 5.725 -11.899 1.00 76.12 95 SER A O 1
ATOM 734 N N . GLY A 1 96 ? -5.807 4.206 -13.483 1.00 77.50 96 GLY A N 1
ATOM 735 C CA . GLY A 1 96 ? -4.585 4.846 -13.986 1.00 77.50 96 GLY A CA 1
ATOM 736 C C . GLY A 1 96 ? -3.341 4.615 -13.112 1.00 77.50 96 GLY A C 1
ATOM 737 O O . GLY A 1 96 ? -2.228 4.953 -13.516 1.00 77.50 96 GLY A O 1
ATOM 738 N N . ASN A 1 97 ? -3.469 3.983 -11.940 1.00 81.38 97 ASN A N 1
ATOM 739 C CA . ASN A 1 97 ? -2.324 3.718 -11.063 1.00 81.38 97 ASN A CA 1
ATOM 740 C C . ASN A 1 97 ? -1.335 2.722 -11.672 1.00 81.38 97 ASN A C 1
ATOM 742 O O . ASN A 1 97 ? -0.132 2.849 -11.440 1.00 81.38 97 ASN A O 1
ATOM 746 N N . LEU A 1 98 ? -1.811 1.780 -12.495 1.00 86.50 98 LEU A N 1
ATOM 747 C CA . LEU A 1 98 ? -0.923 0.876 -13.224 1.00 86.50 98 LEU A CA 1
ATOM 748 C C . LEU A 1 98 ? 0.019 1.645 -14.164 1.00 86.50 98 LEU A C 1
ATOM 750 O O . LEU A 1 98 ? 1.203 1.329 -14.226 1.00 86.50 98 LEU A O 1
ATOM 754 N N . HIS A 1 99 ? -0.455 2.706 -14.828 1.00 88.25 99 HIS A N 1
ATOM 755 C CA . HIS A 1 99 ? 0.413 3.576 -15.627 1.00 88.25 99 HIS A CA 1
ATOM 756 C C . HIS A 1 99 ? 1.514 4.209 -14.771 1.00 88.25 99 HIS A C 1
ATOM 758 O O . HIS A 1 99 ? 2.688 4.151 -15.130 1.00 88.25 99 HIS A O 1
ATOM 764 N N . LEU A 1 100 ? 1.148 4.793 -13.627 1.00 82.50 100 LEU A N 1
ATOM 765 C CA . LEU A 1 100 ? 2.095 5.473 -12.742 1.00 82.50 100 LEU A CA 1
ATOM 766 C C . LEU A 1 100 ? 3.156 4.521 -12.178 1.00 82.50 100 LEU A C 1
ATOM 768 O O . LEU A 1 100 ? 4.323 4.905 -12.093 1.00 82.50 100 LEU A O 1
ATOM 772 N N . LEU A 1 101 ? 2.763 3.296 -11.823 1.00 88.44 101 LEU A N 1
ATOM 773 C CA . LEU A 1 101 ? 3.681 2.259 -11.361 1.00 88.44 101 LEU A CA 1
ATOM 774 C C . LEU A 1 101 ? 4.654 1.843 -12.471 1.00 88.44 101 LEU A C 1
ATOM 776 O O . LEU A 1 101 ? 5.865 1.899 -12.273 1.00 88.44 101 LEU A O 1
ATOM 780 N N . ILE A 1 102 ? 4.146 1.473 -13.651 1.00 94.50 102 ILE A N 1
ATOM 781 C CA . ILE A 1 102 ? 5.003 1.017 -14.756 1.00 94.50 102 ILE A CA 1
ATOM 782 C C . ILE A 1 102 ? 5.904 2.148 -15.255 1.00 94.50 102 ILE A C 1
ATOM 784 O O . ILE A 1 102 ? 7.061 1.903 -15.585 1.00 94.50 102 ILE A O 1
ATOM 788 N N . LYS A 1 103 ? 5.428 3.398 -15.237 1.00 87.88 103 LYS A N 1
ATOM 789 C CA . LYS A 1 103 ? 6.246 4.578 -15.536 1.00 87.88 103 LYS A CA 1
ATOM 790 C C . LYS A 1 103 ? 7.389 4.747 -14.537 1.00 87.88 103 LYS A C 1
ATOM 792 O O . LYS A 1 103 ? 8.509 5.011 -14.963 1.00 87.88 103 LYS A O 1
ATOM 797 N N . ALA A 1 104 ? 7.120 4.591 -13.239 1.00 84.06 104 ALA A N 1
ATOM 798 C CA . ALA A 1 104 ? 8.150 4.661 -12.205 1.00 84.06 104 ALA A CA 1
ATOM 799 C C . ALA A 1 104 ? 9.177 3.529 -12.359 1.00 84.06 104 ALA A C 1
ATOM 801 O O . ALA A 1 104 ? 10.373 3.796 -12.353 1.00 84.06 104 ALA A O 1
ATOM 802 N N . TYR A 1 105 ? 8.719 2.298 -12.596 1.00 93.75 105 TYR A N 1
ATOM 803 C CA . TYR A 1 105 ? 9.596 1.156 -12.854 1.00 93.75 105 TYR A CA 1
ATOM 804 C C . TYR A 1 105 ? 10.465 1.347 -14.105 1.00 93.75 105 TYR A C 1
ATOM 806 O O . TYR A 1 105 ? 11.664 1.105 -14.063 1.00 93.75 105 TYR A O 1
ATOM 814 N N . CYS A 1 106 ? 9.901 1.842 -15.212 1.00 91.69 106 CYS A N 1
ATOM 815 C CA . CYS A 1 106 ? 10.676 2.094 -16.431 1.00 91.69 106 CYS A CA 1
ATOM 816 C C . CYS A 1 106 ? 11.756 3.174 -16.249 1.00 91.69 106 CYS A C 1
ATOM 818 O O . CYS A 1 106 ? 12.693 3.229 -17.042 1.00 91.69 106 CYS A O 1
ATOM 820 N N . ALA A 1 107 ? 11.613 4.038 -15.242 1.00 89.62 107 ALA A N 1
ATOM 821 C CA . ALA A 1 107 ? 12.603 5.044 -14.873 1.00 89.62 107 ALA A CA 1
ATOM 822 C C . ALA A 1 107 ? 13.592 4.553 -13.799 1.00 89.62 107 ALA A C 1
ATOM 824 O O . ALA A 1 107 ? 14.557 5.257 -13.505 1.00 89.62 107 ALA A O 1
ATOM 825 N N . ALA A 1 108 ? 13.358 3.381 -13.200 1.00 82.62 108 ALA A N 1
ATOM 826 C CA . ALA A 1 108 ? 14.206 2.850 -12.146 1.00 82.62 108 ALA A CA 1
ATOM 827 C C . ALA A 1 108 ? 15.545 2.344 -12.716 1.00 82.62 108 ALA A C 1
ATOM 829 O O . ALA A 1 108 ? 15.581 1.743 -13.799 1.00 82.62 108 ALA A O 1
ATOM 830 N N . PRO A 1 109 ? 16.664 2.561 -12.001 1.00 81.50 109 PRO A N 1
ATOM 831 C CA . PRO A 1 109 ? 17.948 2.017 -12.411 1.00 81.50 109 PRO A CA 1
ATOM 832 C C . PRO A 1 109 ? 17.881 0.487 -12.436 1.00 81.50 109 PRO A C 1
ATOM 834 O O . PRO A 1 109 ? 17.256 -0.133 -11.581 1.00 81.50 109 PRO A O 1
ATOM 837 N N . ARG A 1 110 ? 18.553 -0.125 -13.419 1.00 81.75 110 ARG A N 1
ATOM 838 C CA . ARG A 1 110 ? 18.682 -1.590 -13.557 1.00 81.75 110 ARG A CA 1
ATOM 839 C C . ARG A 1 110 ? 17.360 -2.360 -13.731 1.00 81.75 110 ARG A C 1
ATOM 841 O O . ARG A 1 110 ? 17.384 -3.582 -13.657 1.00 81.75 110 ARG A O 1
ATOM 848 N N . ALA A 1 111 ? 16.251 -1.686 -14.039 1.00 86.88 111 ALA A N 1
ATOM 849 C CA . ALA A 1 111 ? 14.977 -2.331 -14.344 1.00 86.88 111 ALA A CA 1
ATOM 850 C C . ALA A 1 111 ? 15.081 -3.236 -15.589 1.00 86.88 111 ALA A C 1
ATOM 852 O O . ALA A 1 111 ? 15.142 -2.765 -16.729 1.00 86.88 111 ALA A O 1
ATOM 853 N N . LEU A 1 112 ? 15.094 -4.550 -15.364 1.00 80.50 112 LEU A N 1
ATOM 854 C CA . LEU A 1 112 ? 15.397 -5.589 -16.353 1.00 80.50 112 LEU A CA 1
ATOM 855 C C . LEU A 1 112 ? 14.381 -5.616 -17.501 1.00 80.50 112 LEU A C 1
ATOM 857 O O . LEU A 1 112 ? 14.741 -5.810 -18.663 1.00 80.50 112 LEU A O 1
ATOM 861 N N . HIS A 1 113 ? 13.112 -5.365 -17.186 1.00 89.06 113 HIS A N 1
ATOM 862 C CA . HIS A 1 113 ? 11.992 -5.392 -18.124 1.00 89.06 113 HIS A CA 1
ATOM 863 C C . HIS A 1 113 ? 11.548 -3.991 -18.571 1.00 89.06 113 HIS A C 1
ATOM 865 O O . HIS A 1 113 ? 10.588 -3.878 -19.336 1.00 89.06 113 HIS A O 1
ATOM 871 N N . ALA A 1 114 ? 12.235 -2.916 -18.155 1.00 90.81 114 ALA A N 1
ATOM 872 C CA . ALA A 1 114 ? 11.852 -1.539 -18.490 1.00 90.81 114 ALA A CA 1
ATOM 873 C C . ALA A 1 114 ? 11.730 -1.322 -20.001 1.00 90.81 114 ALA A C 1
ATOM 875 O O . ALA A 1 114 ? 10.701 -0.852 -20.477 1.00 90.81 114 ALA A O 1
ATOM 876 N N . ARG A 1 115 ? 12.735 -1.746 -20.778 1.00 90.88 115 ARG A N 1
ATOM 877 C CA . ARG A 1 115 ? 12.737 -1.595 -22.243 1.00 90.88 115 ARG A CA 1
ATOM 878 C C . ARG A 1 115 ? 11.548 -2.293 -22.911 1.00 90.88 115 ARG A C 1
ATOM 880 O O . ARG A 1 115 ? 11.031 -1.793 -23.906 1.00 90.88 115 ARG A O 1
ATOM 887 N N . ALA A 1 116 ? 11.127 -3.438 -22.378 1.00 88.88 116 ALA A N 1
ATOM 888 C CA . ALA A 1 116 ? 10.003 -4.204 -22.904 1.00 88.88 116 ALA A CA 1
ATOM 889 C C . ALA A 1 116 ? 8.646 -3.622 -22.466 1.00 88.88 116 ALA A C 1
ATOM 891 O O . ALA A 1 116 ? 7.679 -3.699 -23.221 1.00 88.88 116 ALA A O 1
ATOM 892 N N . LEU A 1 117 ? 8.569 -3.025 -21.270 1.00 94.19 117 LEU A N 1
ATOM 893 C CA . LEU A 1 117 ? 7.353 -2.398 -20.740 1.00 94.19 117 LEU A CA 1
ATOM 894 C C . LEU A 1 117 ? 7.130 -0.975 -21.272 1.00 94.19 117 LEU A C 1
ATOM 896 O O . LEU A 1 117 ? 5.988 -0.531 -21.379 1.00 94.19 117 LEU A O 1
ATOM 900 N N . GLN A 1 118 ? 8.192 -0.272 -21.663 1.00 95.62 118 GLN A N 1
ATOM 901 C CA . GLN A 1 118 ? 8.142 1.122 -22.106 1.00 95.62 118 GLN A CA 1
ATOM 902 C C . GLN A 1 118 ? 7.170 1.392 -23.277 1.00 95.62 118 GLN A C 1
ATOM 904 O O . GLN A 1 118 ? 6.437 2.382 -23.201 1.00 95.62 118 GLN A O 1
ATOM 909 N N . PRO A 1 119 ? 7.055 0.528 -24.310 1.00 97.56 119 PRO A N 1
ATOM 910 C CA . PRO A 1 119 ? 6.075 0.703 -25.387 1.00 97.56 119 PRO A CA 1
ATOM 911 C C . PRO A 1 119 ? 4.607 0.662 -24.934 1.00 97.56 119 PRO A C 1
ATOM 913 O O . PRO A 1 119 ? 3.738 1.167 -25.641 1.00 97.56 119 PRO A O 1
ATOM 916 N N . TYR A 1 120 ? 4.311 0.088 -23.763 1.00 97.38 120 TYR A N 1
ATOM 917 C CA . TYR A 1 120 ? 2.951 0.022 -23.222 1.00 97.38 120 TYR A CA 1
ATOM 918 C C . TYR A 1 120 ? 2.548 1.292 -22.461 1.00 97.38 120 TYR A C 1
ATOM 920 O O . TYR A 1 120 ? 1.362 1.476 -22.190 1.00 97.38 120 TYR A O 1
ATOM 928 N N . LEU A 1 121 ? 3.486 2.196 -22.142 1.00 90.31 121 LEU A N 1
ATOM 929 C CA . LEU A 1 121 ? 3.201 3.400 -21.350 1.00 90.31 121 LEU A CA 1
ATOM 930 C C . LEU A 1 121 ? 2.102 4.302 -21.937 1.00 90.31 121 LEU A C 1
ATOM 932 O O . LEU A 1 121 ? 1.259 4.725 -21.144 1.00 90.31 121 LEU A O 1
ATOM 936 N N . PRO A 1 122 ? 2.047 4.584 -23.258 1.00 93.44 122 PRO A N 1
ATOM 937 C CA . PRO A 1 122 ? 0.959 5.378 -23.832 1.00 93.44 122 PRO A CA 1
ATOM 938 C C . PRO A 1 122 ? -0.401 4.687 -23.677 1.00 93.44 122 PRO A C 1
ATOM 940 O O . PRO A 1 122 ? -1.343 5.286 -23.180 1.00 93.44 122 PRO A O 1
ATOM 943 N N . ARG A 1 123 ? -0.475 3.383 -23.979 1.00 96.50 123 ARG A N 1
ATOM 944 C CA . ARG A 1 123 ? -1.705 2.583 -23.834 1.00 96.50 123 ARG A CA 1
ATOM 945 C C . ARG A 1 123 ? -2.187 2.527 -22.383 1.00 96.50 123 ARG A C 1
ATOM 947 O O . ARG A 1 123 ? -3.383 2.567 -22.125 1.00 96.50 123 ARG A O 1
ATOM 954 N N . LEU A 1 124 ? -1.256 2.447 -21.433 1.00 87.50 124 LEU A N 1
ATOM 955 C CA . LEU A 1 124 ? -1.556 2.518 -20.005 1.00 87.50 124 LEU A CA 1
ATOM 956 C C . LEU A 1 124 ? -2.072 3.904 -19.594 1.00 87.50 124 LEU A C 1
ATOM 958 O O . LEU A 1 124 ? -2.983 3.979 -18.775 1.00 87.50 124 LEU A O 1
ATOM 962 N N . ALA A 1 125 ? -1.506 4.984 -20.145 1.00 81.62 125 ALA A N 1
ATOM 963 C CA . ALA A 1 125 ? -1.964 6.350 -19.883 1.00 81.62 125 ALA A CA 1
ATOM 964 C C . ALA A 1 125 ? -3.392 6.580 -20.402 1.00 81.62 125 ALA A C 1
ATOM 966 O O . ALA A 1 125 ? -4.186 7.236 -19.733 1.00 81.62 125 ALA A O 1
ATOM 967 N N . ASP A 1 126 ? -3.719 5.977 -21.546 1.00 87.19 126 ASP A N 1
ATOM 968 C CA . ASP A 1 126 ? -5.040 6.043 -22.176 1.00 87.19 126 ASP A CA 1
ATOM 969 C C . ASP A 1 126 ? -6.063 5.071 -21.560 1.00 87.19 126 ASP A C 1
ATOM 971 O O . ASP A 1 126 ? -7.209 5.026 -22.006 1.00 87.19 126 ASP A O 1
ATOM 975 N N . ILE A 1 127 ? -5.670 4.277 -20.553 1.00 86.44 127 ILE A N 1
ATOM 976 C CA . ILE A 1 127 ? -6.511 3.230 -19.947 1.00 86.44 127 ILE A CA 1
ATOM 977 C C . ILE A 1 127 ? -7.054 2.280 -21.040 1.00 86.44 127 ILE A C 1
ATOM 979 O O . ILE A 1 127 ? -8.240 1.965 -21.118 1.00 86.44 127 ILE A O 1
ATOM 983 N N . ASP A 1 128 ? -6.176 1.826 -21.941 1.00 92.38 128 ASP A N 1
ATOM 984 C CA . ASP A 1 128 ? -6.549 0.942 -23.049 1.00 92.38 128 ASP A CA 1
ATOM 985 C C . ASP A 1 128 ? -6.981 -0.442 -22.538 1.00 92.38 128 ASP A C 1
ATOM 987 O O . ASP A 1 128 ? -6.153 -1.324 -22.292 1.00 92.38 128 ASP A O 1
ATOM 991 N N . LEU A 1 129 ? -8.296 -0.658 -22.443 1.00 92.88 129 LEU A N 1
ATOM 992 C CA . LEU A 1 129 ? -8.900 -1.892 -21.925 1.00 92.88 129 LEU A CA 1
ATOM 993 C C . LEU A 1 129 ? -8.550 -3.148 -22.733 1.00 92.88 129 LEU A C 1
ATOM 995 O O . LEU A 1 129 ? -8.715 -4.261 -22.241 1.00 92.88 129 LEU A O 1
ATOM 999 N N . ARG A 1 130 ? -8.005 -3.019 -23.951 1.00 95.00 130 ARG A N 1
ATOM 1000 C CA . ARG A 1 130 ? -7.495 -4.184 -24.698 1.00 95.00 130 ARG A CA 1
ATOM 1001 C C . ARG A 1 130 ? -6.343 -4.873 -23.958 1.00 95.00 130 ARG A C 1
ATOM 1003 O O . ARG A 1 130 ? -6.133 -6.070 -24.159 1.00 95.00 130 ARG A O 1
ATOM 1010 N N . LEU A 1 131 ? -5.638 -4.155 -23.074 1.00 93.94 131 LEU A N 1
ATOM 1011 C CA . LEU A 1 131 ? -4.589 -4.701 -22.206 1.00 93.94 131 LEU A CA 1
ATOM 1012 C C . LEU A 1 131 ? -5.100 -5.781 -21.240 1.00 93.94 131 LEU A C 1
ATOM 1014 O O . LEU A 1 131 ? -4.316 -6.641 -20.841 1.00 93.94 131 LEU A O 1
ATOM 1018 N N . ASP A 1 132 ? -6.402 -5.820 -20.932 1.00 90.88 132 ASP A N 1
ATOM 1019 C CA . ASP A 1 132 ? -7.004 -6.888 -20.122 1.00 90.88 132 ASP A CA 1
ATOM 1020 C C . ASP A 1 132 ? -6.758 -8.274 -20.724 1.00 90.88 132 ASP A C 1
ATOM 1022 O O . ASP A 1 132 ? -6.593 -9.260 -20.006 1.00 90.88 132 ASP A O 1
ATOM 1026 N N . THR A 1 133 ? -6.708 -8.354 -22.051 1.00 91.31 133 THR A N 1
ATOM 1027 C CA . THR A 1 133 ? -6.569 -9.610 -22.805 1.00 91.31 133 THR A CA 1
ATOM 1028 C C . THR A 1 133 ? -5.227 -9.738 -23.527 1.00 91.31 133 THR A C 1
ATOM 1030 O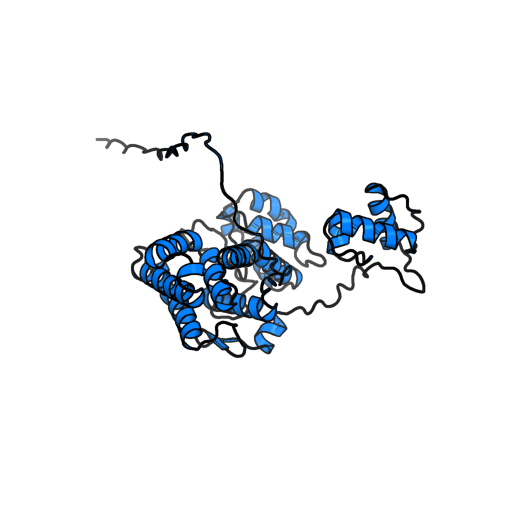 O . THR A 1 133 ? -4.988 -10.730 -24.211 1.00 91.31 133 THR A O 1
ATOM 1033 N N . ASP A 1 134 ? -4.330 -8.766 -23.349 1.00 94.19 134 ASP A N 1
ATOM 1034 C CA . ASP A 1 134 ? -2.999 -8.758 -23.954 1.00 94.19 134 ASP A CA 1
ATOM 1035 C C . ASP A 1 134 ? -2.070 -9.719 -23.195 1.00 94.19 134 ASP A C 1
ATOM 1037 O O . ASP A 1 134 ? -1.503 -9.400 -22.147 1.00 94.19 134 ASP A O 1
ATOM 1041 N N . TRP A 1 135 ? -1.955 -10.947 -23.702 1.00 87.88 135 TRP A N 1
ATOM 1042 C CA . TRP A 1 135 ? -1.169 -12.005 -23.065 1.00 87.88 135 TRP A CA 1
ATOM 1043 C C . TRP A 1 135 ? 0.316 -11.663 -22.941 1.00 87.88 135 TRP A C 1
ATOM 1045 O O . TRP A 1 135 ? 0.929 -12.000 -21.927 1.00 87.88 135 TRP A O 1
ATOM 1055 N N . THR A 1 136 ? 0.880 -10.971 -23.932 1.00 90.00 136 THR A N 1
ATOM 1056 C CA . THR A 1 136 ? 2.285 -10.555 -23.924 1.00 90.00 136 THR A CA 1
ATOM 1057 C C . THR A 1 136 ? 2.533 -9.573 -22.790 1.00 90.00 136 THR A C 1
ATOM 1059 O O . THR A 1 136 ? 3.429 -9.787 -21.975 1.00 90.00 136 THR A O 1
ATOM 1062 N N . PHE A 1 137 ? 1.694 -8.540 -22.678 1.00 93.88 137 PHE A N 1
ATOM 1063 C CA . PHE A 1 137 ? 1.791 -7.570 -21.592 1.00 93.88 137 PHE A CA 1
ATOM 1064 C C . PHE A 1 137 ? 1.631 -8.227 -20.216 1.00 93.88 137 PHE A C 1
ATOM 1066 O O . PHE A 1 137 ? 2.425 -7.994 -19.306 1.00 93.88 137 PHE A O 1
ATOM 1073 N N . ARG A 1 138 ? 0.632 -9.102 -20.063 1.00 90.69 138 ARG A N 1
ATOM 1074 C CA . ARG A 1 138 ? 0.356 -9.790 -18.795 1.00 90.69 138 ARG A CA 1
ATOM 1075 C C . ARG A 1 138 ? 1.499 -10.700 -18.350 1.00 90.69 138 ARG A C 1
ATOM 1077 O O . ARG A 1 138 ? 1.774 -10.766 -17.156 1.00 90.69 138 ARG A O 1
ATOM 1084 N N . ASN A 1 139 ? 2.147 -11.406 -19.274 1.00 81.88 139 ASN A N 1
ATOM 1085 C CA . ASN A 1 139 ? 3.315 -12.227 -18.947 1.00 81.88 139 ASN A CA 1
ATOM 1086 C C . ASN A 1 139 ? 4.520 -11.362 -18.583 1.00 81.88 139 ASN A C 1
ATOM 1088 O O . ASN A 1 139 ? 5.184 -11.649 -17.594 1.00 81.88 139 ASN A O 1
ATOM 1092 N N . LEU A 1 140 ? 4.722 -10.252 -19.291 1.00 88.62 140 LEU A N 1
ATOM 1093 C CA . LEU A 1 140 ? 5.794 -9.316 -18.980 1.00 88.62 140 LEU A CA 1
ATOM 1094 C C . LEU A 1 140 ? 5.649 -8.697 -17.581 1.00 88.62 140 LEU A C 1
ATOM 1096 O O . LEU A 1 140 ? 6.639 -8.533 -16.878 1.00 88.62 140 LEU A O 1
ATOM 1100 N N . LEU A 1 141 ? 4.419 -8.405 -17.143 1.00 91.19 141 LEU A N 1
ATOM 1101 C CA . LEU A 1 141 ? 4.150 -7.983 -15.765 1.00 91.19 141 LEU A CA 1
ATOM 1102 C C . LEU A 1 141 ? 4.506 -9.074 -14.743 1.00 91.19 141 LEU A C 1
ATOM 1104 O O . LEU A 1 141 ? 5.119 -8.778 -13.723 1.00 91.19 141 LEU A O 1
ATOM 1108 N N . LYS A 1 142 ? 4.164 -10.340 -15.011 1.00 84.75 142 LYS A N 1
ATOM 1109 C CA . LYS A 1 142 ? 4.526 -11.456 -14.118 1.00 84.75 142 LYS A CA 1
ATOM 1110 C C . LYS A 1 142 ? 6.040 -11.617 -13.997 1.00 84.75 142 LYS A C 1
ATOM 1112 O O . LYS A 1 142 ? 6.537 -11.783 -12.890 1.00 84.75 142 LYS A O 1
ATOM 1117 N N . GLU A 1 143 ? 6.755 -11.556 -15.120 1.00 76.81 143 GLU A N 1
ATOM 1118 C CA . GLU A 1 143 ? 8.220 -11.622 -15.147 1.00 76.81 143 GLU A CA 1
ATOM 1119 C C . GLU A 1 143 ? 8.828 -10.453 -14.370 1.00 76.81 143 GLU A C 1
ATOM 1121 O O . GLU A 1 143 ? 9.631 -10.665 -13.458 1.00 76.81 143 GLU A O 1
ATOM 1126 N N . ALA A 1 144 ? 8.355 -9.234 -14.643 1.00 87.25 144 ALA A N 1
ATOM 1127 C CA . ALA A 1 144 ? 8.805 -8.039 -13.949 1.00 87.25 144 ALA A CA 1
ATOM 1128 C C . ALA A 1 144 ? 8.568 -8.112 -12.437 1.00 87.25 144 ALA A C 1
ATOM 1130 O O . ALA A 1 144 ? 9.381 -7.590 -11.694 1.00 87.25 144 ALA A O 1
ATOM 1131 N N . GLY A 1 145 ? 7.534 -8.795 -11.940 1.00 83.62 145 GLY A N 1
ATOM 1132 C CA . GLY A 1 145 ? 7.313 -8.960 -10.496 1.00 83.62 145 GLY A CA 1
ATOM 1133 C C . GLY A 1 145 ? 8.448 -9.676 -9.744 1.00 83.62 145 GLY A C 1
ATOM 1134 O O . GLY A 1 145 ? 8.557 -9.542 -8.524 1.00 83.62 145 GLY A O 1
ATOM 1135 N N . SER A 1 146 ? 9.308 -10.413 -10.455 1.00 80.56 146 SER A N 1
ATOM 1136 C CA . SER A 1 146 ? 10.518 -11.033 -9.896 1.00 80.56 146 SER A CA 1
ATOM 1137 C C . SER A 1 146 ? 11.759 -10.132 -9.931 1.00 80.56 146 SER A C 1
ATOM 1139 O O . SER A 1 146 ? 12.749 -10.446 -9.274 1.00 80.56 146 SER A O 1
ATOM 1141 N N . ASP A 1 147 ? 11.709 -9.013 -10.659 1.00 82.69 147 ASP A N 1
ATOM 1142 C CA . ASP A 1 147 ? 12.791 -8.032 -10.733 1.00 82.69 147 ASP A CA 1
ATOM 1143 C C . ASP A 1 147 ? 12.845 -7.194 -9.441 1.00 82.69 147 ASP A C 1
ATOM 1145 O O . ASP A 1 147 ? 11.849 -6.540 -9.109 1.00 82.69 147 ASP A O 1
ATOM 1149 N N . PRO A 1 148 ? 13.989 -7.146 -8.729 1.00 84.38 148 PRO A N 1
ATOM 1150 C CA . PRO A 1 148 ? 14.158 -6.288 -7.557 1.00 84.38 148 PRO A CA 1
ATOM 1151 C C . PRO A 1 148 ? 13.753 -4.827 -7.800 1.00 84.38 148 PRO A C 1
ATOM 1153 O O . PRO A 1 148 ? 13.046 -4.248 -6.982 1.00 84.38 148 PRO A O 1
ATOM 1156 N N . ALA A 1 149 ? 14.073 -4.253 -8.967 1.00 86.94 149 ALA A N 1
ATOM 1157 C CA . ALA A 1 149 ? 13.707 -2.869 -9.279 1.00 86.94 149 ALA A CA 1
ATOM 1158 C C . ALA A 1 149 ? 12.182 -2.669 -9.391 1.00 86.94 149 ALA A C 1
ATOM 1160 O O . ALA A 1 149 ? 11.666 -1.581 -9.132 1.00 86.94 149 ALA A O 1
ATOM 1161 N N . MET A 1 150 ? 11.433 -3.709 -9.773 1.00 91.62 150 MET A N 1
ATOM 1162 C CA . MET A 1 150 ? 9.968 -3.675 -9.788 1.00 91.62 150 MET A CA 1
ATOM 1163 C C . MET A 1 150 ? 9.393 -3.814 -8.383 1.00 91.62 150 MET A C 1
ATOM 1165 O O . MET A 1 150 ? 8.383 -3.179 -8.081 1.00 91.62 150 MET A O 1
ATOM 1169 N N . GLN A 1 151 ? 10.013 -4.630 -7.531 1.00 88.38 151 GLN A N 1
ATOM 1170 C CA . GLN A 1 151 ? 9.611 -4.769 -6.131 1.00 88.38 151 GLN A CA 1
ATOM 1171 C C . GLN A 1 151 ? 9.785 -3.432 -5.402 1.00 88.38 151 GLN A C 1
ATOM 1173 O O . GLN A 1 151 ? 8.813 -2.918 -4.845 1.00 88.38 151 GLN A O 1
ATOM 1178 N N . ASP A 1 152 ? 10.944 -2.792 -5.575 1.00 86.12 152 ASP A N 1
ATOM 1179 C CA . ASP A 1 152 ? 11.223 -1.443 -5.076 1.00 86.12 152 ASP A CA 1
ATOM 1180 C C . ASP A 1 152 ? 10.224 -0.413 -5.622 1.00 86.12 152 ASP A C 1
ATOM 1182 O O . ASP A 1 152 ? 9.686 0.409 -4.875 1.00 86.12 152 ASP A O 1
ATOM 1186 N N . ALA A 1 153 ? 9.919 -0.462 -6.926 1.00 88.75 153 ALA A N 1
ATOM 1187 C CA . ALA A 1 153 ? 8.948 0.442 -7.537 1.00 88.75 153 ALA A CA 1
ATOM 1188 C C . ALA A 1 153 ? 7.535 0.259 -6.958 1.00 88.75 153 ALA A C 1
ATOM 1190 O O . ALA A 1 153 ? 6.842 1.250 -6.713 1.00 88.75 153 ALA A O 1
ATOM 1191 N N . GLN A 1 154 ? 7.099 -0.982 -6.720 1.00 89.94 154 GLN A N 1
ATOM 1192 C CA . GLN A 1 154 ? 5.812 -1.270 -6.085 1.00 89.94 154 GLN A CA 1
ATOM 1193 C C . GLN A 1 154 ? 5.775 -0.788 -4.635 1.00 89.94 154 GLN A C 1
ATOM 1195 O O . GLN A 1 154 ? 4.785 -0.175 -4.226 1.00 89.94 154 GLN A O 1
ATOM 1200 N N . ASP A 1 155 ? 6.846 -1.008 -3.878 1.00 86.62 155 ASP A N 1
ATOM 1201 C CA . ASP A 1 155 ? 6.925 -0.606 -2.477 1.00 86.62 155 ASP A CA 1
ATOM 1202 C C . ASP A 1 155 ? 6.954 0.915 -2.326 1.00 86.62 155 ASP A C 1
ATOM 1204 O O . ASP A 1 155 ? 6.154 1.468 -1.567 1.00 86.62 155 ASP A O 1
ATOM 1208 N N . ALA A 1 156 ? 7.761 1.610 -3.129 1.00 85.19 156 ALA A N 1
ATOM 1209 C CA . ALA A 1 156 ? 7.792 3.069 -3.170 1.00 85.19 156 ALA A CA 1
ATOM 1210 C C . ALA A 1 156 ? 6.454 3.666 -3.637 1.00 85.19 156 ALA A C 1
ATOM 1212 O O . ALA A 1 156 ? 5.991 4.682 -3.106 1.00 85.19 156 ALA A O 1
ATOM 1213 N N . PHE A 1 157 ? 5.802 3.040 -4.624 1.00 81.44 157 PHE A N 1
ATOM 1214 C CA . PHE A 1 157 ? 4.486 3.469 -5.085 1.00 81.44 157 PHE A CA 1
ATOM 1215 C C . PHE A 1 157 ? 3.447 3.352 -3.968 1.00 81.44 157 PHE A C 1
ATOM 1217 O O . PHE A 1 157 ? 2.715 4.309 -3.702 1.00 81.44 157 PHE A O 1
ATOM 1224 N N . PHE A 1 158 ? 3.395 2.203 -3.296 1.00 80.12 158 PHE A N 1
ATOM 1225 C CA . PHE A 1 158 ? 2.435 1.956 -2.228 1.00 80.12 158 PHE A CA 1
ATOM 1226 C C . PHE A 1 158 ? 2.690 2.866 -1.023 1.00 80.12 158 PHE A C 1
ATOM 1228 O O . PHE A 1 158 ? 1.743 3.409 -0.442 1.00 80.12 158 PHE A O 1
ATOM 1235 N N . ASP A 1 159 ? 3.965 3.134 -0.730 1.00 83.62 159 ASP A N 1
ATOM 1236 C CA . ASP A 1 159 ? 4.364 4.078 0.304 1.00 83.62 159 ASP A CA 1
ATOM 1237 C C . ASP A 1 159 ? 3.839 5.483 0.027 1.00 83.62 159 ASP A C 1
ATOM 1239 O O . ASP A 1 159 ? 3.210 6.107 0.884 1.00 83.62 159 ASP A O 1
ATOM 1243 N N . ARG A 1 160 ? 4.040 5.969 -1.198 1.00 79.00 160 ARG A N 1
ATOM 1244 C CA . ARG A 1 160 ? 3.622 7.311 -1.606 1.00 79.00 160 ARG A CA 1
ATOM 1245 C C . ARG A 1 160 ? 2.104 7.458 -1.679 1.00 79.00 160 ARG A C 1
ATOM 1247 O O . ARG A 1 160 ? 1.575 8.497 -1.292 1.00 79.00 160 ARG A O 1
ATOM 1254 N N . VAL A 1 161 ? 1.411 6.462 -2.229 1.00 73.81 161 VAL A N 1
ATOM 1255 C CA . VAL A 1 161 ? -0.015 6.580 -2.572 1.00 73.81 161 VAL A CA 1
ATOM 1256 C C . VAL A 1 161 ? -0.923 6.237 -1.395 1.00 73.81 161 VAL A C 1
ATOM 1258 O O . VAL A 1 161 ? -1.987 6.840 -1.265 1.00 73.81 161 VAL A O 1
ATOM 1261 N N . TYR A 1 162 ? -0.507 5.326 -0.511 1.00 79.62 162 TYR A N 1
ATOM 1262 C CA . TYR A 1 162 ? -1.371 4.821 0.558 1.00 79.62 162 TYR A CA 1
ATOM 1263 C C . TYR A 1 162 ? -0.771 5.010 1.950 1.00 79.62 162 TYR A C 1
ATOM 1265 O O . TYR A 1 162 ? -1.438 5.575 2.819 1.00 79.62 162 TYR A O 1
ATOM 1273 N N . TRP A 1 163 ? 0.476 4.583 2.180 1.00 86.81 163 TRP A N 1
ATOM 1274 C CA . TRP A 1 163 ? 1.058 4.584 3.529 1.00 86.81 163 TRP A CA 1
ATOM 1275 C C . TRP A 1 163 ? 1.279 5.997 4.070 1.00 86.81 163 TRP A C 1
ATOM 1277 O O . TRP A 1 163 ? 0.738 6.345 5.118 1.00 86.81 163 TRP A O 1
ATOM 1287 N N . ALA A 1 164 ? 2.032 6.837 3.356 1.00 85.62 164 ALA A N 1
ATOM 1288 C CA . ALA A 1 164 ? 2.362 8.182 3.816 1.00 85.62 164 ALA A CA 1
ATOM 1289 C C . ALA A 1 164 ? 1.104 9.048 4.043 1.00 85.62 164 ALA A C 1
ATOM 1291 O O . ALA A 1 164 ? 1.003 9.668 5.108 1.00 85.62 164 ALA A O 1
ATOM 1292 N N . PRO A 1 165 ? 0.092 9.048 3.147 1.00 82.12 165 PRO A N 1
ATOM 1293 C CA . PRO A 1 165 ? -1.180 9.719 3.414 1.00 82.12 165 PRO A CA 1
ATOM 1294 C C . PRO A 1 165 ? -1.921 9.164 4.637 1.00 82.12 165 PRO A C 1
ATOM 1296 O O . PRO A 1 165 ? -2.470 9.946 5.418 1.00 82.12 165 PRO A O 1
ATOM 1299 N N . ALA A 1 166 ? -1.924 7.842 4.838 1.00 86.06 166 ALA A N 1
ATOM 1300 C CA . ALA A 1 166 ? -2.580 7.210 5.981 1.00 86.06 166 ALA A CA 1
ATOM 1301 C C . ALA A 1 166 ? -1.906 7.571 7.311 1.00 86.06 166 ALA A C 1
ATOM 1303 O O . ALA A 1 166 ? -2.588 7.982 8.250 1.00 86.06 166 ALA A O 1
ATOM 1304 N N . VAL A 1 167 ? -0.575 7.498 7.385 1.00 88.12 167 VAL A N 1
ATOM 1305 C CA . VAL A 1 167 ? 0.188 7.897 8.577 1.00 88.12 167 VAL A CA 1
ATOM 1306 C C . VA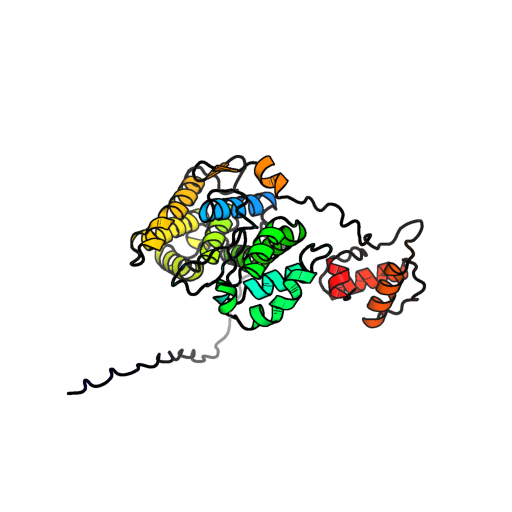L A 1 167 ? 0.007 9.384 8.862 1.00 88.12 167 VAL A C 1
ATOM 1308 O O . VAL A 1 167 ? -0.235 9.762 10.007 1.00 88.12 167 VAL A O 1
ATOM 1311 N N . ALA A 1 168 ? 0.032 10.238 7.836 1.00 85.44 168 ALA A N 1
ATOM 1312 C CA . ALA A 1 168 ? -0.231 11.663 8.005 1.00 85.44 168 ALA A CA 1
ATOM 1313 C C . ALA A 1 168 ? -1.656 11.928 8.525 1.00 85.44 168 ALA A C 1
ATOM 1315 O O . ALA A 1 168 ? -1.854 12.794 9.380 1.00 85.44 168 ALA A O 1
ATOM 1316 N N . ALA A 1 169 ? -2.658 11.184 8.045 1.00 86.12 169 ALA A N 1
ATOM 1317 C CA . ALA A 1 169 ? -4.031 11.281 8.536 1.00 86.12 169 ALA A CA 1
ATOM 1318 C C . ALA A 1 169 ? -4.165 10.800 9.991 1.00 86.12 169 ALA A C 1
ATOM 1320 O O . ALA A 1 169 ? -4.839 11.457 10.787 1.00 86.12 169 ALA A O 1
ATOM 1321 N N . ALA A 1 170 ? -3.498 9.702 10.353 1.00 90.00 170 ALA A N 1
ATOM 1322 C CA . ALA A 1 170 ? -3.447 9.189 11.719 1.00 90.00 170 ALA A CA 1
ATOM 1323 C C . ALA A 1 170 ? -2.784 10.203 12.668 1.00 90.00 170 ALA A C 1
ATOM 1325 O O . ALA A 1 170 ? -3.360 10.569 13.695 1.00 90.00 170 ALA A O 1
ATOM 1326 N N . ALA A 1 171 ? -1.628 10.746 12.280 1.00 88.25 171 ALA A N 1
ATOM 1327 C CA . ALA A 1 171 ? -0.895 11.745 13.051 1.00 88.25 171 ALA A CA 1
ATOM 1328 C C . ALA A 1 171 ? -1.720 13.020 13.290 1.00 88.25 171 ALA A C 1
ATOM 1330 O O . ALA A 1 171 ? -1.770 13.515 14.416 1.00 88.25 171 ALA A O 1
ATOM 1331 N N . LYS A 1 172 ? -2.442 13.513 12.270 1.00 88.50 172 LYS A N 1
ATOM 1332 C CA . LYS A 1 172 ? -3.352 14.671 12.397 1.00 88.50 172 LYS A CA 1
ATOM 1333 C C . LYS A 1 172 ? -4.455 14.463 13.437 1.00 88.50 172 LYS A C 1
ATOM 1335 O O . LYS A 1 172 ? -4.915 15.431 14.034 1.00 88.50 172 LYS A O 1
ATOM 1340 N N . LEU A 1 173 ? -4.877 13.220 13.650 1.00 89.75 173 LEU A N 1
ATOM 1341 C CA . LEU A 1 173 ? -5.889 12.848 14.636 1.00 89.75 173 LEU A CA 1
ATOM 1342 C C . LEU A 1 173 ? -5.305 12.499 16.016 1.00 89.75 173 LEU A C 1
ATOM 1344 O O . LEU A 1 173 ? -6.068 12.225 16.938 1.00 89.75 173 LEU A O 1
ATOM 1348 N N . GLY A 1 174 ? -3.978 12.511 16.180 1.00 92.75 174 GLY A N 1
ATOM 1349 C CA . GLY A 1 174 ? -3.315 12.089 17.418 1.00 92.75 174 GLY A CA 1
ATOM 1350 C C . GLY A 1 174 ? -3.236 10.568 17.593 1.00 92.75 174 GLY A C 1
ATOM 1351 O O . GLY A 1 174 ? -3.058 10.085 18.708 1.00 92.75 174 GLY A O 1
ATOM 1352 N N . LEU A 1 175 ? -3.364 9.803 16.507 1.00 93.56 175 LEU A N 1
ATOM 1353 C CA . LEU A 1 175 ? -3.266 8.343 16.498 1.00 93.56 175 LEU A CA 1
ATOM 1354 C C . LEU A 1 175 ? -1.807 7.911 16.271 1.00 93.56 175 LEU A C 1
ATOM 1356 O O . LEU A 1 175 ? -1.443 7.461 15.188 1.00 93.56 175 LEU A O 1
ATOM 1360 N N . GLY A 1 176 ? -0.961 8.107 17.285 1.00 85.88 176 GLY A N 1
ATOM 1361 C CA . GLY A 1 176 ? 0.499 7.954 17.168 1.00 85.88 176 GLY A CA 1
ATOM 1362 C C . GLY A 1 176 ? 1.050 6.526 17.261 1.00 85.88 176 GLY A C 1
ATOM 1363 O O . GLY A 1 176 ? 2.253 6.339 17.119 1.00 85.88 176 GLY A O 1
ATOM 1364 N N . GLU A 1 177 ? 0.214 5.521 17.527 1.00 94.88 177 GLU A N 1
ATOM 1365 C CA . GLU A 1 177 ? 0.667 4.134 17.693 1.00 94.88 177 GLU A CA 1
ATOM 1366 C C . GLU A 1 177 ? 0.580 3.327 16.395 1.00 94.88 177 GLU A C 1
ATOM 1368 O O . GLU A 1 177 ? -0.353 3.500 15.605 1.00 94.88 177 GLU A O 1
ATOM 1373 N N . ALA A 1 178 ? 1.518 2.394 16.213 1.00 96.06 178 ALA A N 1
ATOM 1374 C CA . ALA A 1 178 ? 1.671 1.600 14.995 1.00 96.06 178 ALA A CA 1
ATOM 1375 C C . ALA A 1 178 ? 0.396 0.831 14.614 1.00 96.06 178 ALA A C 1
ATOM 1377 O O . ALA A 1 178 ? -0.007 0.843 13.452 1.00 96.06 178 ALA A O 1
ATOM 1378 N N . LEU A 1 179 ? -0.295 0.231 15.590 1.00 97.94 179 LEU A N 1
ATOM 1379 C CA . LEU A 1 179 ? -1.560 -0.463 15.342 1.00 97.94 179 LEU A CA 1
ATOM 1380 C C . LEU A 1 179 ? -2.650 0.495 14.840 1.00 97.94 179 LEU A C 1
ATOM 1382 O O . LEU A 1 179 ? -3.412 0.148 13.940 1.00 97.94 179 LEU A O 1
ATOM 1386 N N . SER A 1 180 ? -2.706 1.718 15.374 1.00 97.56 180 SER A N 1
ATOM 1387 C CA . SER A 1 180 ? -3.670 2.717 14.903 1.00 97.56 180 SER A CA 1
ATOM 1388 C C . SER A 1 180 ? -3.354 3.146 13.471 1.00 97.56 180 SER A C 1
ATOM 1390 O O . SER A 1 180 ? -4.257 3.195 12.639 1.00 97.56 180 SER A O 1
ATOM 1392 N N . ALA A 1 181 ? -2.078 3.377 13.152 1.00 95.88 181 ALA A N 1
ATOM 1393 C CA . ALA A 1 181 ? -1.648 3.676 11.789 1.00 95.88 181 ALA A CA 1
ATOM 1394 C C . ALA A 1 181 ? -1.981 2.535 10.812 1.00 95.88 181 ALA A C 1
ATOM 1396 O O . ALA A 1 181 ? -2.495 2.806 9.730 1.00 95.88 181 ALA A O 1
ATOM 1397 N N . ALA A 1 182 ? -1.789 1.271 11.207 1.00 96.94 182 ALA A N 1
ATOM 1398 C CA . ALA A 1 182 ? -2.158 0.106 10.399 1.00 96.94 182 ALA A CA 1
ATOM 1399 C C . ALA A 1 182 ? -3.671 0.039 10.110 1.00 96.94 182 ALA A C 1
ATOM 1401 O O . ALA A 1 182 ? -4.074 -0.269 8.988 1.00 96.94 182 ALA A O 1
ATOM 1402 N N . VAL A 1 183 ? -4.514 0.386 11.090 1.00 98.00 183 VAL A N 1
ATOM 1403 C CA . VAL A 1 183 ? -5.976 0.468 10.915 1.00 98.00 183 VAL A CA 1
ATOM 1404 C C . VAL A 1 183 ? -6.359 1.578 9.935 1.00 98.00 183 VAL A C 1
ATOM 1406 O O . VAL A 1 183 ? -7.181 1.348 9.042 1.00 98.00 183 VAL A O 1
ATOM 1409 N N . VAL A 1 184 ? -5.771 2.774 10.071 1.00 95.50 184 VAL A N 1
ATOM 1410 C CA . VAL A 1 184 ? -6.000 3.885 9.127 1.00 95.50 184 VAL A CA 1
ATOM 1411 C C . VAL A 1 184 ? -5.559 3.483 7.724 1.00 95.50 184 VAL A C 1
ATOM 1413 O O . VAL A 1 184 ? -6.287 3.705 6.760 1.00 95.50 184 VAL A O 1
ATOM 1416 N N . TYR A 1 185 ? -4.400 2.845 7.624 1.00 93.38 185 TYR A N 1
ATOM 1417 C CA . TYR A 1 185 ? -3.806 2.403 6.377 1.00 93.38 185 TYR A CA 1
ATOM 1418 C C . TYR A 1 185 ? -4.653 1.373 5.630 1.00 93.38 185 TYR A C 1
ATOM 1420 O O . TYR A 1 185 ? -5.029 1.636 4.490 1.00 93.38 185 TYR A O 1
ATOM 1428 N N . ASP A 1 186 ? -5.052 0.267 6.270 1.00 94.19 186 ASP A N 1
ATOM 1429 C CA . ASP A 1 186 ? -5.966 -0.710 5.653 1.00 94.19 186 ASP A CA 1
ATOM 1430 C C . ASP A 1 186 ? -7.276 -0.032 5.215 1.00 94.19 186 ASP A C 1
ATOM 1432 O O . ASP A 1 186 ? -7.807 -0.285 4.137 1.00 94.19 186 ASP A O 1
ATOM 1436 N N . SER A 1 187 ? -7.784 0.898 6.023 1.00 90.25 187 SER A N 1
ATOM 1437 C CA . SER A 1 187 ? -9.012 1.626 5.698 1.00 90.25 187 SER A CA 1
ATOM 1438 C C . SER A 1 187 ? -8.858 2.590 4.523 1.00 90.25 187 SER A C 1
ATOM 1440 O O . SER A 1 187 ? -9.832 2.827 3.808 1.00 90.25 187 SER A O 1
ATOM 1442 N N . ALA A 1 188 ? -7.671 3.166 4.332 1.00 84.50 188 ALA A N 1
ATOM 1443 C CA . ALA A 1 188 ? -7.357 4.041 3.210 1.00 84.50 188 ALA A CA 1
ATOM 1444 C C . ALA A 1 188 ? -7.194 3.238 1.913 1.00 84.50 188 ALA A C 1
ATOM 1446 O O . ALA A 1 188 ? -7.771 3.622 0.899 1.00 84.50 188 ALA A O 1
ATOM 1447 N N . VAL A 1 189 ? -6.500 2.095 1.968 1.00 81.12 189 VAL A N 1
ATOM 1448 C CA . VAL A 1 189 ? -6.369 1.155 0.839 1.00 81.12 189 VAL A CA 1
ATOM 1449 C C . VAL A 1 189 ? -7.744 0.724 0.319 1.00 81.12 189 VAL A C 1
ATOM 1451 O O . VAL A 1 189 ? -7.974 0.724 -0.885 1.00 81.12 189 VAL A O 1
ATOM 1454 N N . HIS A 1 190 ? -8.688 0.448 1.223 1.00 79.25 190 HIS A N 1
ATOM 1455 C CA . HIS A 1 190 ? -10.052 0.022 0.876 1.00 79.25 190 HIS A CA 1
ATOM 1456 C C . HIS A 1 190 ? -11.063 1.171 0.739 1.00 79.25 190 HIS A C 1
ATOM 1458 O O . HIS A 1 190 ? -12.268 0.930 0.662 1.00 79.25 190 HIS A O 1
ATOM 1464 N N . GLY A 1 191 ? -10.608 2.428 0.755 1.00 78.88 191 GLY A N 1
ATOM 1465 C CA . GLY A 1 191 ? -11.456 3.608 0.542 1.00 78.88 191 GLY A CA 1
ATOM 1466 C C . GLY A 1 191 ? -12.514 3.878 1.623 1.00 78.88 191 GLY A C 1
ATOM 1467 O O . GLY A 1 191 ? -13.338 4.776 1.469 1.00 78.88 191 GLY A O 1
ATOM 1468 N N . SER A 1 192 ? -12.510 3.144 2.739 1.00 85.75 192 SER A N 1
ATOM 1469 C CA . SER A 1 192 ? -13.500 3.287 3.815 1.00 85.75 192 SER A CA 1
ATOM 1470 C C . SER A 1 192 ? -13.093 4.286 4.902 1.00 85.75 192 SER A C 1
ATOM 1472 O O . SER A 1 192 ? -13.888 4.556 5.804 1.00 85.75 192 SER A O 1
ATOM 1474 N N . TRP A 1 193 ? -11.866 4.821 4.853 1.00 90.69 193 TRP A N 1
ATOM 1475 C CA . TRP A 1 193 ? -11.303 5.668 5.911 1.00 90.69 193 TRP A CA 1
ATOM 1476 C C . TRP A 1 193 ? -12.213 6.838 6.297 1.00 90.69 193 TRP A C 1
ATOM 1478 O O . TRP A 1 193 ? -12.656 6.894 7.443 1.00 90.69 193 TRP A O 1
ATOM 1488 N N . SER A 1 194 ? -12.533 7.729 5.353 1.00 86.56 194 SER A N 1
ATOM 1489 C CA . SER A 1 194 ? -13.294 8.956 5.630 1.00 86.56 194 SER A CA 1
ATOM 1490 C C . SER A 1 194 ? -14.671 8.662 6.226 1.00 86.56 194 SER A C 1
ATOM 1492 O O . SER A 1 194 ? -15.006 9.178 7.289 1.00 86.56 194 SER A O 1
ATOM 1494 N N . ALA A 1 195 ? -15.437 7.767 5.594 1.00 88.38 195 ALA A N 1
ATOM 1495 C CA . ALA A 1 195 ? -16.790 7.434 6.032 1.00 88.38 195 ALA A CA 1
ATOM 1496 C C . ALA A 1 195 ? -16.812 6.812 7.437 1.00 88.38 195 ALA A C 1
ATOM 1498 O O . ALA A 1 195 ? -17.641 7.179 8.268 1.00 88.38 195 ALA A O 1
ATOM 1499 N N . MET A 1 196 ? -15.902 5.875 7.721 1.00 96.06 196 MET A N 1
ATOM 1500 C CA . MET A 1 196 ? -15.844 5.222 9.032 1.00 96.06 196 MET A CA 1
ATOM 1501 C C . MET A 1 196 ? -15.274 6.146 10.109 1.00 96.06 196 MET A C 1
ATOM 1503 O O . MET A 1 196 ? -15.722 6.094 11.253 1.00 96.06 196 MET A O 1
ATOM 1507 N N . ARG A 1 197 ? -14.334 7.033 9.755 1.00 95.94 197 ARG A N 1
ATOM 1508 C CA . ARG A 1 197 ? -13.797 8.045 10.672 1.00 95.94 197 ARG A CA 1
ATOM 1509 C C . ARG A 1 197 ? -14.924 8.951 11.140 1.00 95.94 197 ARG A C 1
ATOM 1511 O O . ARG A 1 197 ? -15.083 9.124 12.341 1.00 95.94 197 ARG A O 1
ATOM 1518 N N . ASP A 1 198 ? -15.720 9.478 10.214 1.00 94.19 198 ASP A N 1
ATOM 1519 C CA . ASP A 1 198 ? -16.778 10.437 10.539 1.00 94.19 198 ASP A CA 1
ATOM 1520 C C . ASP A 1 198 ? -17.878 9.791 11.391 1.00 94.19 198 ASP A C 1
ATOM 1522 O O . ASP A 1 198 ? -18.310 10.377 12.382 1.00 94.19 198 ASP A O 1
ATOM 1526 N N . ARG A 1 199 ? -18.254 8.538 11.093 1.00 97.12 199 ARG A N 1
ATOM 1527 C CA . ARG A 1 199 ? -19.166 7.751 11.945 1.00 97.12 199 ARG A CA 1
ATOM 1528 C C . ARG A 1 199 ? -18.608 7.522 13.348 1.00 97.12 199 ARG A C 1
ATOM 1530 O O . ARG A 1 199 ? -19.331 7.671 14.328 1.00 97.12 199 ARG A O 1
ATOM 1537 N N . THR A 1 200 ? -17.321 7.193 13.453 1.00 97.69 200 THR A N 1
ATOM 1538 C CA . THR A 1 200 ? -16.661 6.976 14.748 1.00 97.69 200 THR A CA 1
ATOM 1539 C C . THR A 1 200 ? -16.609 8.274 15.551 1.00 97.69 200 THR A C 1
ATOM 1541 O O . THR A 1 200 ? -16.982 8.282 16.720 1.00 97.69 200 THR A O 1
ATOM 1544 N N . VAL A 1 201 ? -16.235 9.392 14.919 1.00 96.38 201 VAL A N 1
ATOM 1545 C CA . VAL A 1 201 ? -16.236 10.720 15.553 1.00 96.38 201 VAL A CA 1
ATOM 1546 C C . VAL A 1 201 ? -17.632 11.108 16.029 1.00 96.38 201 VAL A C 1
ATOM 1548 O O . VAL A 1 201 ? -17.769 11.599 17.144 1.00 96.38 201 VAL A O 1
ATOM 1551 N N . ALA A 1 202 ? -18.674 10.844 15.241 1.00 96.81 202 ALA A N 1
ATOM 1552 C CA . ALA A 1 202 ? -20.047 11.124 15.651 1.00 96.81 202 ALA A CA 1
ATOM 1553 C C . ALA A 1 202 ? -20.482 10.307 16.884 1.00 96.81 202 ALA A C 1
ATOM 1555 O O . ALA A 1 202 ? -21.318 10.763 17.658 1.00 96.81 202 ALA A O 1
ATOM 1556 N N . LYS A 1 203 ? -19.914 9.109 17.074 1.00 95.81 203 LYS A N 1
ATOM 1557 C CA . LYS A 1 203 ? -20.285 8.176 18.145 1.00 95.81 203 LYS A CA 1
ATOM 1558 C C . LYS A 1 203 ? -19.513 8.389 19.443 1.00 95.81 203 LYS A C 1
ATOM 1560 O O . LYS A 1 203 ? -20.099 8.276 20.514 1.00 95.81 203 LYS A O 1
ATOM 1565 N N . VAL A 1 204 ? -18.206 8.639 19.356 1.00 96.81 204 VAL A N 1
ATOM 1566 C CA . VAL A 1 204 ? -17.318 8.699 20.533 1.00 96.81 204 VAL A CA 1
ATOM 1567 C C . VAL A 1 204 ? -16.521 10.001 20.641 1.00 96.81 204 VAL A C 1
ATOM 1569 O O . VAL A 1 204 ? -15.754 10.165 21.583 1.00 96.81 204 VAL A O 1
ATOM 1572 N N . GLY A 1 205 ? -16.694 10.946 19.715 1.00 96.44 205 GLY A N 1
ATOM 1573 C CA . GLY A 1 205 ? -15.920 12.187 19.669 1.00 96.44 205 GLY A CA 1
ATOM 1574 C C . GLY A 1 205 ? -14.554 12.027 18.995 1.00 96.44 205 GLY A C 1
ATOM 1575 O O . GLY A 1 205 ? -14.233 11.000 18.393 1.00 96.44 205 GLY A O 1
ATOM 1576 N N . LEU A 1 206 ? -13.736 13.080 19.055 1.00 94.62 206 LEU A N 1
ATOM 1577 C CA . LEU A 1 206 ? -12.376 13.060 18.500 1.00 94.62 206 LEU A CA 1
ATOM 1578 C C . LEU A 1 206 ? -11.428 12.228 19.386 1.00 94.62 206 LEU A C 1
ATOM 1580 O O . LEU A 1 206 ? -11.633 12.170 20.600 1.00 94.62 206 LEU A O 1
ATOM 1584 N N . PRO A 1 207 ? -10.333 11.660 18.843 1.00 95.25 207 PRO A N 1
ATOM 1585 C CA . PRO A 1 207 ? -9.400 10.852 19.637 1.00 95.25 207 PRO A CA 1
ATOM 1586 C C . PRO A 1 207 ? -8.786 11.589 20.832 1.00 95.25 207 PRO A C 1
ATOM 1588 O O . PRO A 1 207 ? -8.504 10.970 21.851 1.00 95.25 207 PRO A O 1
ATOM 1591 N N . GLY A 1 208 ? -8.615 12.913 20.746 1.00 91.88 208 GLY A N 1
ATOM 1592 C CA . GLY A 1 208 ? -8.143 13.727 21.872 1.00 91.88 208 GLY A CA 1
ATOM 1593 C C . GLY A 1 208 ? -9.117 13.794 23.058 1.00 91.88 208 GLY A C 1
ATOM 1594 O O . GLY A 1 208 ? -8.691 14.111 24.161 1.00 91.88 208 GLY A O 1
ATOM 1595 N N . GLN A 1 209 ? -10.402 13.494 22.843 1.00 89.56 209 GLN A N 1
ATOM 1596 C CA . GLN A 1 209 ? -11.442 13.445 23.879 1.00 89.56 209 GLN A CA 1
ATOM 1597 C C . GLN A 1 209 ? -11.681 12.009 24.354 1.00 89.56 209 GLN A C 1
ATOM 1599 O O . GLN A 1 209 ? -11.732 11.755 25.551 1.00 89.56 209 GLN A O 1
ATOM 1604 N N . ALA A 1 210 ? -11.796 11.073 23.408 1.00 90.56 210 ALA A N 1
ATOM 1605 C CA . ALA A 1 210 ? -12.049 9.661 23.687 1.00 90.56 210 ALA A CA 1
ATOM 1606 C C . ALA A 1 210 ? -10.809 8.901 24.183 1.00 90.56 210 ALA A C 1
ATOM 1608 O O . ALA A 1 210 ? -10.933 7.814 24.721 1.00 90.56 210 ALA A O 1
ATOM 1609 N N . GLY A 1 211 ? -9.604 9.426 23.959 1.00 96.31 211 GLY A N 1
ATOM 1610 C CA . GLY A 1 211 ? -8.364 8.663 24.069 1.00 96.31 211 GLY A CA 1
ATOM 1611 C C . GLY A 1 211 ? -8.081 7.868 22.790 1.00 96.31 211 GLY A C 1
ATOM 1612 O O . GLY A 1 211 ? -8.941 7.163 22.263 1.00 96.31 211 GLY A O 1
ATOM 1613 N N . ALA A 1 212 ? -6.845 7.955 22.287 1.00 96.12 212 ALA A N 1
ATOM 1614 C CA . ALA A 1 212 ? -6.462 7.412 20.979 1.00 96.12 212 ALA A CA 1
ATOM 1615 C C . ALA A 1 212 ? -6.765 5.910 20.823 1.00 96.12 212 ALA A C 1
ATOM 1617 O O . ALA A 1 212 ? -7.384 5.506 19.843 1.00 96.12 212 ALA A O 1
ATOM 1618 N N . ARG A 1 213 ? -6.395 5.088 21.814 1.00 97.75 213 ARG A N 1
ATOM 1619 C CA . ARG A 1 213 ? -6.635 3.634 21.789 1.00 97.75 213 ARG A CA 1
ATOM 1620 C C . ARG A 1 213 ? -8.123 3.281 21.796 1.00 97.75 213 ARG A C 1
ATOM 1622 O O . ARG A 1 213 ? -8.558 2.453 21.000 1.00 97.75 213 ARG A O 1
ATOM 1629 N N . GLN A 1 214 ? -8.903 3.935 22.657 1.00 97.81 214 GLN A N 1
ATOM 1630 C CA . GLN A 1 214 ? -10.349 3.712 22.766 1.00 97.81 214 GLN A CA 1
ATOM 1631 C C . GLN A 1 214 ? -11.061 4.141 21.481 1.00 97.81 214 GLN A C 1
ATOM 1633 O O . GLN A 1 214 ? -11.926 3.425 20.979 1.00 97.81 214 GLN A O 1
ATOM 1638 N N . TRP A 1 215 ? -10.636 5.261 20.891 1.00 98.44 215 TRP A N 1
ATOM 1639 C CA . TRP A 1 215 ? -11.129 5.702 19.593 1.00 98.44 215 TRP A CA 1
ATOM 1640 C C . TRP A 1 215 ? -10.801 4.698 18.483 1.00 98.44 215 TRP A C 1
ATOM 1642 O O . TRP A 1 215 ? -11.688 4.328 17.718 1.00 98.44 215 TRP A O 1
ATOM 1652 N N . THR A 1 216 ? -9.563 4.193 18.415 1.00 98.50 216 THR A N 1
ATOM 1653 C CA . THR A 1 216 ? -9.171 3.166 17.435 1.00 98.50 216 THR A CA 1
ATOM 1654 C C . THR A 1 216 ? -9.984 1.880 17.613 1.00 98.50 216 THR A C 1
ATOM 1656 O O . THR A 1 216 ? -10.443 1.307 16.627 1.00 98.50 216 THR A O 1
ATOM 1659 N N . GLN A 1 217 ? -10.239 1.438 18.848 1.00 98.62 217 GLN A N 1
ATOM 1660 C CA . GLN A 1 217 ? -11.117 0.290 19.120 1.00 98.62 217 GLN A CA 1
ATOM 1661 C C . GLN A 1 217 ? -12.559 0.545 18.665 1.00 98.62 217 GLN A C 1
ATOM 1663 O O . GLN A 1 217 ? -13.165 -0.325 18.035 1.00 98.62 217 GLN A O 1
ATOM 1668 N N . ALA A 1 218 ? -13.096 1.741 18.924 1.00 98.56 218 ALA A N 1
ATOM 1669 C CA . ALA A 1 218 ? -14.420 2.138 18.454 1.00 98.56 218 ALA A CA 1
ATOM 1670 C C . ALA A 1 218 ? -14.495 2.161 16.920 1.00 98.56 218 ALA A C 1
ATOM 1672 O O . ALA A 1 218 ? -15.469 1.666 16.354 1.00 98.56 218 ALA A O 1
ATOM 1673 N N . TYR A 1 219 ? -13.447 2.649 16.251 1.00 98.56 219 TYR A N 1
ATOM 1674 C CA . TYR A 1 219 ? -13.329 2.623 14.795 1.00 98.56 219 TYR A CA 1
ATOM 1675 C C . TYR A 1 219 ? -13.351 1.195 14.246 1.00 98.56 219 TYR A C 1
ATOM 1677 O O . TYR A 1 219 ? -14.107 0.898 13.320 1.00 98.56 219 TYR A O 1
ATOM 1685 N N . ILE A 1 220 ? -12.543 0.295 14.822 1.00 98.75 220 ILE A N 1
ATOM 1686 C CA . ILE A 1 220 ? -12.493 -1.119 14.422 1.00 98.75 220 ILE A CA 1
ATOM 1687 C C . ILE A 1 220 ? -13.888 -1.744 14.545 1.00 98.75 220 ILE A C 1
ATOM 1689 O O . ILE A 1 220 ? -14.360 -2.388 13.607 1.00 98.75 220 ILE A O 1
ATOM 1693 N N . ALA A 1 221 ? -14.577 -1.517 15.668 1.00 98.62 221 ALA A N 1
ATOM 1694 C CA . ALA A 1 221 ? -15.925 -2.032 15.895 1.00 98.62 221 ALA A CA 1
ATOM 1695 C C . ALA A 1 221 ? -16.952 -1.456 14.903 1.00 98.62 221 ALA A C 1
ATOM 1697 O O . ALA A 1 221 ? -17.778 -2.201 14.371 1.00 98.62 221 ALA A O 1
ATOM 1698 N N . GLU A 1 222 ? -16.884 -0.155 14.616 1.00 98.25 222 GLU A N 1
ATOM 1699 C CA . GLU A 1 222 ? -17.778 0.526 13.675 1.00 98.25 222 GLU A CA 1
ATOM 1700 C C . GLU A 1 222 ? -17.587 0.004 12.246 1.00 98.25 222 GLU A C 1
ATOM 1702 O O . GLU A 1 222 ? -18.550 -0.402 11.590 1.00 98.25 222 GLU A O 1
ATOM 1707 N N . ARG A 1 223 ? -16.335 -0.090 11.781 1.00 98.25 223 ARG A N 1
ATOM 1708 C CA . ARG A 1 223 ? -16.023 -0.629 10.453 1.00 98.25 223 ARG A CA 1
ATOM 1709 C C . ARG A 1 223 ? -16.402 -2.102 10.337 1.00 98.25 223 ARG A C 1
ATOM 1711 O O . ARG A 1 223 ? -16.922 -2.515 9.302 1.00 98.25 223 ARG A O 1
ATOM 1718 N N . ARG A 1 224 ? -16.207 -2.891 11.395 1.00 98.31 224 ARG A N 1
ATOM 1719 C CA . ARG A 1 224 ? -16.639 -4.294 11.450 1.00 98.31 224 ARG A CA 1
ATOM 1720 C C . ARG A 1 224 ? -18.152 -4.423 11.276 1.00 98.31 224 ARG A C 1
ATOM 1722 O O . ARG A 1 224 ? -18.600 -5.230 10.464 1.00 98.31 224 ARG A O 1
ATOM 1729 N N . ALA A 1 225 ? -18.927 -3.642 12.030 1.00 97.81 225 ALA A N 1
ATOM 1730 C CA . ALA A 1 225 ? -20.387 -3.650 11.962 1.00 97.81 225 ALA A CA 1
ATOM 1731 C C . ALA A 1 225 ? -20.883 -3.219 10.575 1.00 97.81 225 ALA A C 1
ATOM 1733 O O . ALA A 1 225 ? -21.757 -3.871 10.001 1.00 97.81 225 ALA A O 1
ATOM 1734 N N . TRP A 1 226 ? -20.271 -2.179 10.002 1.00 96.31 226 TRP A N 1
ATOM 1735 C CA . TRP A 1 226 ? -20.567 -1.727 8.645 1.00 96.31 226 TRP A CA 1
ATOM 1736 C C . TRP A 1 226 ? -20.290 -2.807 7.591 1.00 96.31 226 TRP A C 1
ATOM 1738 O O . TRP A 1 226 ? -21.150 -3.056 6.749 1.00 96.31 226 TRP A O 1
ATOM 1748 N N . LEU A 1 227 ? -19.141 -3.491 7.661 1.00 95.38 227 LEU A N 1
ATOM 1749 C CA . LEU A 1 227 ? -18.814 -4.597 6.754 1.00 95.38 227 LEU A CA 1
ATOM 1750 C C . LEU A 1 227 ? -19.814 -5.750 6.889 1.00 95.38 227 LEU A C 1
ATOM 1752 O O . LEU A 1 227 ? -20.309 -6.239 5.879 1.00 95.38 227 LEU A O 1
ATOM 1756 N N . ALA A 1 228 ? -20.147 -6.157 8.118 1.00 96.50 228 ALA A N 1
ATOM 1757 C CA . ALA A 1 228 ? -21.067 -7.264 8.383 1.00 96.50 228 ALA A CA 1
ATOM 1758 C C . ALA A 1 228 ? -22.498 -6.981 7.890 1.00 96.50 228 ALA A C 1
ATOM 1760 O O . ALA A 1 228 ? -23.168 -7.885 7.387 1.00 96.50 228 ALA A O 1
ATOM 1761 N N . GLY A 1 229 ? -22.946 -5.728 8.003 1.00 94.44 229 GLY A N 1
ATOM 1762 C CA . GLY A 1 229 ? -24.257 -5.269 7.543 1.00 94.44 229 GLY A CA 1
ATOM 1763 C C . GLY A 1 229 ? -24.304 -4.805 6.083 1.00 94.44 229 GLY A C 1
ATOM 1764 O O . GLY A 1 229 ? -25.355 -4.353 5.631 1.00 94.44 229 GLY A O 1
ATOM 1765 N N . HIS A 1 230 ? -23.199 -4.869 5.331 1.00 92.94 230 HIS A N 1
ATOM 1766 C CA . HIS A 1 230 ? -23.159 -4.300 3.985 1.00 92.94 230 HIS A CA 1
ATOM 1767 C C . HIS A 1 230 ? -24.000 -5.108 2.988 1.00 92.94 230 HIS A C 1
ATOM 1769 O O . HIS A 1 230 ? -23.912 -6.336 2.912 1.00 92.94 230 HIS A O 1
ATOM 1775 N N . ALA A 1 231 ? -24.726 -4.405 2.113 1.00 90.25 231 ALA A N 1
ATOM 1776 C CA . ALA A 1 231 ? -25.487 -5.022 1.022 1.00 90.25 231 ALA A CA 1
ATOM 1777 C C . ALA A 1 231 ? -24.614 -5.844 0.046 1.00 90.25 231 ALA A C 1
ATOM 1779 O O . ALA A 1 231 ? -25.092 -6.794 -0.570 1.00 90.25 231 ALA A O 1
ATOM 1780 N N . ASN A 1 232 ? -23.317 -5.527 -0.070 1.00 81.69 232 ASN A N 1
ATOM 1781 C CA . ASN A 1 232 ? -22.394 -6.240 -0.943 1.00 81.69 232 ASN A CA 1
ATOM 1782 C C . ASN A 1 232 ? -21.847 -7.463 -0.193 1.00 81.69 232 ASN A C 1
ATOM 1784 O O . ASN A 1 232 ? -21.094 -7.337 0.772 1.00 81.69 232 ASN A O 1
ATOM 1788 N N . GLY A 1 233 ? -22.219 -8.660 -0.654 1.00 82.69 233 GLY A N 1
ATOM 1789 C CA . GLY A 1 233 ? -21.771 -9.926 -0.069 1.00 82.69 233 GLY A CA 1
ATOM 1790 C C . GLY A 1 233 ? -20.254 -10.131 -0.082 1.00 82.69 233 GLY A C 1
ATOM 1791 O O . GLY A 1 233 ? -19.741 -10.812 0.801 1.00 82.69 233 GLY A O 1
ATOM 1792 N N . LEU A 1 234 ? -19.527 -9.527 -1.028 1.00 79.50 234 LEU A N 1
ATOM 1793 C CA . LEU A 1 234 ? -18.065 -9.601 -1.074 1.00 79.50 234 LEU A CA 1
ATOM 1794 C C . LEU A 1 234 ? -17.425 -8.804 0.068 1.00 79.50 234 LEU A C 1
ATOM 1796 O O . LEU A 1 234 ? -16.495 -9.298 0.697 1.00 79.50 234 LEU A O 1
ATOM 1800 N N . LEU A 1 235 ? -17.973 -7.633 0.408 1.00 81.12 235 LEU A N 1
ATOM 1801 C CA . LEU A 1 235 ? -17.499 -6.837 1.547 1.00 81.12 235 LEU A CA 1
ATOM 1802 C C . LEU A 1 235 ? -17.793 -7.525 2.886 1.00 81.12 235 LEU A C 1
ATOM 1804 O O . LEU A 1 235 ? -16.967 -7.495 3.791 1.00 81.12 235 LEU A O 1
ATOM 1808 N N . ARG A 1 236 ? -18.912 -8.249 3.003 1.00 90.31 236 ARG A N 1
ATOM 1809 C CA . ARG A 1 236 ? -19.195 -9.058 4.205 1.00 90.31 236 ARG A CA 1
ATOM 1810 C C . ARG A 1 236 ? -18.120 -10.114 4.475 1.00 90.31 236 ARG A C 1
ATOM 1812 O O . ARG A 1 236 ? -17.826 -10.408 5.630 1.00 90.31 236 ARG A O 1
ATOM 1819 N N . LYS A 1 237 ? -17.482 -10.656 3.431 1.00 88.25 237 LYS A N 1
ATOM 1820 C CA . LYS A 1 237 ? -16.394 -11.637 3.581 1.00 88.25 237 LYS A CA 1
ATOM 1821 C C . LYS A 1 237 ? -15.105 -11.034 4.146 1.00 88.25 237 LYS A C 1
ATOM 1823 O O . LYS A 1 237 ? -14.244 -11.804 4.555 1.00 88.25 237 LYS A O 1
ATOM 1828 N N . THR A 1 238 ? -14.955 -9.707 4.203 1.00 90.62 238 THR A N 1
ATOM 1829 C CA . THR A 1 238 ? -13.733 -9.045 4.698 1.00 90.62 238 THR A CA 1
ATOM 1830 C C . THR A 1 238 ? -13.810 -8.613 6.166 1.00 90.62 238 THR A C 1
ATOM 1832 O O . THR A 1 238 ? -12.851 -8.041 6.683 1.00 90.62 238 THR A O 1
ATOM 1835 N N . VAL A 1 239 ? -14.894 -8.955 6.880 1.00 94.69 239 VAL A N 1
ATOM 1836 C CA . VAL A 1 239 ? -15.071 -8.690 8.326 1.00 94.69 239 VAL A CA 1
ATOM 1837 C C . VAL A 1 239 ? -13.879 -9.170 9.162 1.00 94.69 239 VAL A C 1
ATOM 1839 O O . VAL A 1 239 ? -13.471 -8.475 10.095 1.00 94.69 239 VAL A O 1
ATOM 1842 N N . TYR A 1 240 ? -13.256 -10.288 8.769 1.00 95.38 240 TYR A N 1
ATOM 1843 C CA . TYR A 1 240 ? -12.093 -10.858 9.457 1.00 95.38 240 TYR A CA 1
ATOM 1844 C C . TYR A 1 240 ? -10.938 -9.866 9.651 1.00 95.38 240 TYR A C 1
ATOM 1846 O O . TYR A 1 240 ? -10.122 -10.051 10.551 1.00 95.38 240 TYR A O 1
ATOM 1854 N N . ARG A 1 241 ? -10.816 -8.842 8.792 1.00 97.44 241 ARG A N 1
ATOM 1855 C CA . ARG A 1 241 ? -9.749 -7.835 8.889 1.00 97.44 241 ARG A CA 1
ATOM 1856 C C . ARG A 1 241 ? -9.875 -7.066 10.196 1.00 97.44 241 ARG A C 1
ATOM 1858 O O . ARG A 1 241 ? -8.893 -6.845 10.897 1.00 97.44 241 ARG A O 1
ATOM 1865 N N . MET A 1 242 ? -11.108 -6.700 10.543 1.00 98.44 242 MET A N 1
ATOM 1866 C CA . MET A 1 242 ? -11.395 -5.985 11.780 1.00 98.44 242 MET A CA 1
ATOM 1867 C C . MET A 1 242 ? -11.306 -6.913 12.988 1.00 98.44 242 MET A C 1
ATOM 1869 O O . MET A 1 242 ? -10.829 -6.482 14.031 1.00 98.44 242 MET A O 1
ATOM 1873 N N . ASP A 1 243 ? -11.672 -8.191 12.839 1.00 98.25 243 ASP A N 1
ATOM 1874 C CA . ASP A 1 243 ? -11.449 -9.194 13.890 1.00 98.25 243 ASP A CA 1
ATOM 1875 C C . ASP A 1 243 ? -9.952 -9.344 14.214 1.00 98.25 243 ASP A C 1
ATOM 1877 O O . ASP A 1 243 ? -9.569 -9.392 15.381 1.00 98.25 243 ASP A O 1
ATOM 1881 N N . ALA A 1 244 ? -9.088 -9.348 13.195 1.00 98.19 244 ALA A N 1
ATOM 1882 C CA . ALA A 1 244 ? -7.641 -9.419 13.377 1.00 98.19 244 ALA A CA 1
ATOM 1883 C C . ALA A 1 244 ? -7.074 -8.174 14.084 1.00 98.19 244 ALA A C 1
ATOM 1885 O O . ALA A 1 244 ? -6.297 -8.314 15.029 1.00 98.19 244 ALA A O 1
ATOM 1886 N N . PHE A 1 245 ? -7.486 -6.963 13.693 1.00 98.62 245 PHE A N 1
ATOM 1887 C CA . PHE A 1 245 ? -7.076 -5.747 14.408 1.00 98.62 245 PHE A CA 1
ATOM 1888 C C . PHE A 1 245 ? -7.609 -5.701 15.844 1.00 98.62 245 PHE A C 1
ATOM 1890 O O . PHE A 1 245 ? -6.879 -5.304 16.752 1.00 98.62 245 PHE A O 1
ATOM 1897 N N . ALA A 1 246 ? -8.850 -6.140 16.071 1.00 98.62 246 ALA A N 1
ATOM 1898 C CA . ALA A 1 246 ? -9.423 -6.235 17.409 1.00 98.62 246 ALA A CA 1
ATOM 1899 C C . ALA A 1 246 ? -8.628 -7.210 18.291 1.00 98.62 246 ALA A C 1
ATOM 1901 O O . ALA A 1 246 ? -8.359 -6.892 19.447 1.00 98.62 246 ALA A O 1
ATOM 1902 N N . ALA A 1 247 ? -8.196 -8.350 17.743 1.00 98.31 247 ALA A N 1
ATOM 1903 C CA . ALA A 1 247 ? -7.357 -9.311 18.454 1.00 98.31 247 ALA A CA 1
ATOM 1904 C C . ALA A 1 247 ? -5.986 -8.721 18.832 1.00 98.31 247 ALA A C 1
ATOM 1906 O O . ALA A 1 247 ? -5.552 -8.881 19.971 1.00 98.31 247 ALA A O 1
ATOM 1907 N N . LEU A 1 248 ? -5.333 -7.982 17.925 1.00 98.31 248 LEU A N 1
ATOM 1908 C CA . LEU A 1 248 ? -4.071 -7.286 18.223 1.00 98.31 248 LEU A CA 1
ATOM 1909 C C . LEU A 1 248 ? -4.245 -6.222 19.319 1.00 98.31 248 LEU A C 1
ATOM 1911 O O . LEU A 1 248 ? -3.417 -6.131 20.226 1.00 98.31 248 LEU A O 1
ATOM 1915 N N . ALA A 1 249 ? -5.339 -5.456 19.272 1.00 98.25 249 ALA A N 1
ATOM 1916 C CA . ALA A 1 249 ? -5.662 -4.462 20.293 1.00 98.25 249 ALA A CA 1
ATOM 1917 C C . ALA A 1 249 ? -5.949 -5.113 21.657 1.00 98.25 249 ALA A C 1
ATOM 1919 O O . ALA A 1 249 ? -5.470 -4.626 22.682 1.00 98.25 249 ALA A O 1
ATOM 1920 N N . ALA A 1 250 ? -6.698 -6.221 21.673 1.00 98.00 250 ALA A N 1
ATOM 1921 C CA . ALA A 1 250 ? -7.012 -6.986 22.879 1.00 98.00 250 ALA A CA 1
ATOM 1922 C C . ALA A 1 250 ? -5.764 -7.631 23.502 1.00 98.00 250 ALA A C 1
ATOM 1924 O O . ALA A 1 250 ? -5.643 -7.676 24.722 1.00 98.00 250 ALA A O 1
ATOM 1925 N N . ALA A 1 251 ? -4.807 -8.058 22.674 1.00 97.44 251 ALA A N 1
ATOM 1926 C CA . ALA A 1 251 ? -3.502 -8.547 23.114 1.00 97.44 251 ALA A CA 1
ATOM 1927 C C . ALA A 1 251 ? -2.554 -7.429 23.596 1.00 97.44 251 ALA A C 1
ATOM 1929 O O . ALA A 1 251 ? -1.432 -7.709 24.007 1.00 97.44 251 ALA A O 1
ATOM 1930 N N . GLY A 1 252 ? -2.967 -6.158 23.520 1.00 97.75 252 GLY A N 1
ATOM 1931 C CA . GLY A 1 252 ? -2.147 -5.016 23.921 1.00 97.75 252 GLY A CA 1
ATOM 1932 C C . GLY A 1 252 ? -0.995 -4.694 22.964 1.00 97.75 252 GLY A C 1
ATOM 1933 O O . GLY A 1 252 ? -0.161 -3.853 23.300 1.00 97.75 252 GLY A O 1
ATOM 1934 N N . ASN A 1 253 ? -0.946 -5.301 21.772 1.00 97.50 253 ASN A N 1
ATOM 1935 C CA . ASN A 1 253 ? 0.144 -5.113 20.812 1.00 97.50 253 ASN A CA 1
ATOM 1936 C C . ASN A 1 253 ? -0.020 -3.823 19.981 1.00 97.50 253 ASN A C 1
ATOM 1938 O O . ASN A 1 253 ? -0.095 -3.839 18.753 1.00 97.50 253 ASN A O 1
ATOM 1942 N N . TRP A 1 254 ? -0.101 -2.682 20.666 1.00 97.31 254 TRP A N 1
ATOM 1943 C CA . TRP A 1 254 ? -0.306 -1.361 20.059 1.00 97.31 254 TRP A CA 1
ATOM 1944 C C . TRP A 1 254 ? 0.912 -0.852 19.284 1.00 97.31 254 TRP A C 1
ATOM 1946 O O . TRP A 1 254 ? 0.777 -0.087 18.326 1.00 97.31 254 TRP A O 1
ATOM 1956 N N . THR A 1 255 ? 2.099 -1.306 19.677 1.00 95.75 255 THR A N 1
ATOM 1957 C CA . THR A 1 255 ? 3.382 -0.974 19.052 1.00 95.75 255 THR A CA 1
ATOM 1958 C C . THR A 1 255 ? 3.736 -1.883 17.884 1.00 95.75 255 THR A C 1
ATOM 1960 O O . THR A 1 255 ? 4.754 -1.619 17.254 1.00 95.75 255 THR A O 1
ATOM 1963 N N . LEU A 1 256 ? 2.928 -2.909 17.583 1.00 96.19 256 LEU A N 1
ATOM 1964 C CA . LEU A 1 256 ? 3.224 -3.923 16.564 1.00 96.19 256 LEU A CA 1
ATOM 1965 C C . LEU A 1 256 ? 4.572 -4.632 16.800 1.00 96.19 256 LEU A C 1
ATOM 1967 O O . LEU A 1 256 ? 5.342 -4.866 15.873 1.00 96.19 256 LEU A O 1
ATOM 1971 N N . THR A 1 257 ? 4.849 -4.984 18.054 1.00 94.31 257 THR A N 1
ATOM 1972 C CA . THR A 1 257 ? 6.047 -5.725 18.461 1.00 94.31 257 THR A CA 1
ATOM 1973 C C . THR A 1 257 ? 6.051 -7.130 17.859 1.00 94.31 257 THR A C 1
ATOM 1975 O O . THR A 1 257 ? 5.021 -7.813 17.845 1.00 94.31 257 THR A O 1
ATOM 1978 N N . LEU A 1 258 ? 7.222 -7.546 17.378 1.00 92.56 258 LEU A N 1
ATOM 1979 C CA . LEU A 1 258 ? 7.491 -8.854 16.785 1.00 92.56 258 LEU A CA 1
ATOM 1980 C C . LEU A 1 258 ? 8.047 -9.841 17.837 1.00 92.56 258 LEU A C 1
ATOM 1982 O O . LEU A 1 258 ? 8.655 -9.404 18.813 1.00 92.56 258 LEU A O 1
ATOM 1986 N N . PRO A 1 259 ? 7.878 -11.163 17.644 1.00 94.50 259 PRO A N 1
ATOM 1987 C CA . PRO A 1 259 ? 7.057 -11.779 16.609 1.00 94.50 259 PRO A CA 1
ATOM 1988 C C . PRO A 1 259 ? 5.563 -11.648 16.931 1.00 94.50 259 PRO A C 1
ATOM 1990 O O . PRO A 1 259 ? 5.153 -11.667 18.089 1.00 94.50 259 PRO A O 1
ATOM 1993 N N . MET A 1 260 ? 4.729 -11.583 15.898 1.00 94.75 260 MET A N 1
ATOM 1994 C CA . MET A 1 260 ? 3.275 -11.643 16.042 1.00 94.75 260 MET A CA 1
ATOM 1995 C C . MET A 1 260 ? 2.669 -12.642 15.061 1.00 94.75 260 MET A C 1
ATOM 1997 O O . MET A 1 260 ? 3.314 -13.075 14.110 1.00 94.75 260 MET A O 1
ATOM 2001 N N . THR A 1 261 ? 1.416 -13.026 15.290 1.00 93.56 261 THR A N 1
ATOM 2002 C CA . THR A 1 261 ? 0.671 -13.885 14.365 1.00 93.56 261 THR A CA 1
ATOM 2003 C C . THR A 1 261 ? -0.612 -13.195 13.953 1.00 93.56 261 THR A C 1
ATOM 2005 O O . THR A 1 261 ? -1.395 -12.768 14.799 1.00 93.56 261 THR A O 1
ATOM 2008 N N . VAL A 1 262 ? -0.846 -13.120 12.647 1.00 94.44 262 VAL A N 1
ATOM 2009 C CA . VAL A 1 262 ? -2.057 -12.542 12.071 1.00 94.44 262 VAL A CA 1
ATOM 2010 C C . VAL A 1 262 ? -2.642 -13.551 11.103 1.00 94.44 262 VAL A C 1
ATOM 2012 O O . VAL A 1 262 ? -1.987 -13.986 10.164 1.00 94.44 262 VAL A O 1
ATOM 2015 N N . ARG A 1 263 ? -3.883 -13.976 11.365 1.00 91.50 263 ARG A N 1
ATOM 2016 C CA . ARG A 1 263 ? -4.582 -15.008 10.578 1.00 91.50 263 ARG A CA 1
ATOM 2017 C C . ARG A 1 263 ? -3.790 -16.313 10.387 1.00 91.50 263 ARG A C 1
ATOM 2019 O O . ARG A 1 263 ? -3.868 -16.931 9.333 1.00 91.50 263 ARG A O 1
ATOM 2026 N N . GLY A 1 264 ? -3.039 -16.730 11.406 1.00 87.94 264 GLY A N 1
ATOM 2027 C CA . GLY A 1 264 ? -2.203 -17.935 11.351 1.00 87.94 264 GLY A CA 1
ATOM 2028 C C . GLY A 1 264 ? -0.868 -17.752 10.623 1.00 87.94 264 GLY A C 1
ATOM 2029 O O . GLY A 1 264 ? -0.075 -18.685 10.587 1.00 87.94 264 GLY A O 1
ATOM 2030 N N . VAL A 1 265 ? -0.587 -16.561 10.090 1.00 87.50 265 VAL A N 1
ATOM 2031 C CA . VAL A 1 265 ? 0.696 -16.222 9.470 1.00 87.50 265 VAL A CA 1
ATOM 2032 C C . VAL A 1 265 ? 1.580 -15.536 10.503 1.00 87.50 265 VAL A C 1
ATOM 2034 O O . VAL A 1 265 ? 1.181 -14.536 11.107 1.00 87.50 265 VAL A O 1
ATOM 2037 N N . ARG A 1 266 ? 2.779 -16.080 10.716 1.00 89.31 266 ARG A N 1
ATOM 2038 C CA . ARG A 1 266 ? 3.794 -15.488 11.588 1.00 89.31 266 ARG A CA 1
ATOM 2039 C C . ARG A 1 266 ? 4.461 -14.305 10.885 1.00 89.31 266 ARG A C 1
ATOM 2041 O O . ARG A 1 266 ? 4.864 -14.416 9.732 1.00 89.31 266 ARG A O 1
ATOM 2048 N N . ILE A 1 267 ? 4.586 -13.197 11.603 1.00 90.44 267 ILE A N 1
ATOM 2049 C CA . ILE A 1 267 ? 5.371 -12.025 11.224 1.00 90.44 267 ILE A CA 1
ATOM 2050 C C . ILE A 1 267 ? 6.492 -11.914 12.253 1.00 90.44 267 ILE A C 1
ATOM 2052 O O . ILE A 1 267 ? 6.226 -11.766 13.448 1.00 90.44 267 ILE A O 1
ATOM 2056 N N . ASP A 1 268 ? 7.733 -12.012 11.804 1.00 88.19 268 ASP A N 1
ATOM 2057 C CA . ASP A 1 268 ? 8.930 -11.822 12.614 1.00 88.19 268 ASP A CA 1
ATOM 2058 C C . ASP A 1 268 ? 9.999 -11.079 11.813 1.00 88.19 268 ASP A C 1
ATOM 2060 O O . ASP A 1 268 ? 9.792 -10.760 10.640 1.00 88.19 268 ASP A O 1
ATOM 2064 N N . GLU A 1 269 ? 11.116 -10.768 12.470 1.00 82.25 269 GLU A N 1
ATOM 2065 C CA . GLU A 1 269 ? 12.223 -10.049 11.844 1.00 82.25 269 GLU A CA 1
ATOM 2066 C C . GLU A 1 269 ? 12.701 -10.772 10.593 1.00 82.25 269 GLU A C 1
ATOM 2068 O O . GLU A 1 269 ? 12.767 -10.128 9.573 1.00 82.25 269 GLU A O 1
ATOM 2073 N N . ALA A 1 270 ? 12.881 -12.096 10.579 1.00 75.44 270 ALA A N 1
ATOM 2074 C CA . ALA A 1 270 ? 13.339 -12.815 9.383 1.00 75.44 270 ALA A CA 1
ATOM 2075 C C . ALA A 1 270 ? 12.357 -12.725 8.195 1.00 75.44 270 ALA A C 1
ATOM 2077 O O . ALA A 1 270 ? 12.765 -12.576 7.037 1.00 75.44 270 ALA A O 1
ATOM 2078 N N . VAL A 1 271 ? 11.048 -12.804 8.458 1.00 79.06 271 VAL A N 1
ATOM 2079 C CA . VAL A 1 271 ? 10.014 -12.644 7.422 1.00 79.06 271 VAL A CA 1
ATOM 2080 C C . VAL A 1 271 ? 10.065 -11.245 6.807 1.00 79.06 271 VAL A C 1
ATOM 2082 O O . VAL A 1 271 ? 9.895 -11.126 5.586 1.00 79.06 271 VAL A O 1
ATOM 2085 N N . LEU A 1 272 ? 10.318 -10.234 7.641 1.00 74.00 272 LEU A N 1
ATOM 2086 C CA . LEU A 1 272 ? 10.376 -8.823 7.278 1.00 74.00 272 LEU A CA 1
ATOM 2087 C C . LEU A 1 272 ? 11.765 -8.363 6.783 1.00 74.00 272 LEU A C 1
ATOM 2089 O O . LEU A 1 272 ? 11.793 -7.514 5.915 1.00 74.00 272 LEU A O 1
ATOM 2093 N N . ASP A 1 273 ? 12.886 -8.933 7.235 1.00 63.44 273 ASP A N 1
ATOM 2094 C CA . ASP A 1 273 ? 14.284 -8.580 6.894 1.00 63.44 273 ASP A CA 1
ATOM 2095 C C . ASP A 1 273 ? 14.615 -8.963 5.462 1.00 63.44 273 ASP A C 1
ATOM 2097 O O . ASP A 1 273 ? 15.262 -8.230 4.731 1.00 63.44 273 ASP A O 1
ATOM 2101 N N . MET A 1 274 ? 14.076 -10.085 4.999 1.00 51.06 274 MET A N 1
ATOM 2102 C CA . MET A 1 274 ? 14.068 -10.404 3.572 1.00 51.06 274 MET A CA 1
ATOM 2103 C C . MET A 1 274 ? 13.188 -9.440 2.741 1.00 51.06 274 MET A C 1
ATOM 2105 O O . MET A 1 274 ? 13.073 -9.626 1.532 1.00 51.06 274 MET A O 1
ATOM 2109 N N . ALA A 1 275 ? 12.520 -8.477 3.383 1.00 40.66 275 ALA A N 1
ATOM 2110 C CA . ALA A 1 275 ? 11.815 -7.338 2.794 1.00 40.66 275 ALA A CA 1
ATOM 2111 C C . ALA A 1 275 ? 12.386 -5.981 3.272 1.00 40.66 275 ALA A C 1
ATOM 2113 O O . ALA A 1 275 ? 11.867 -4.936 2.887 1.00 40.66 275 ALA A O 1
ATOM 2114 N N . VAL A 1 276 ? 13.466 -5.976 4.065 1.00 32.84 276 VAL A N 1
ATOM 2115 C CA . VAL A 1 276 ? 14.281 -4.790 4.316 1.00 32.84 276 VAL A CA 1
ATOM 2116 C C . VAL A 1 276 ? 15.456 -4.892 3.345 1.00 32.84 276 VAL A C 1
ATOM 2118 O O . VAL A 1 276 ? 16.431 -5.586 3.636 1.00 32.84 276 VAL A O 1
ATOM 2121 N N . PRO A 1 277 ? 15.462 -4.188 2.198 1.00 31.77 277 PRO A N 1
ATOM 2122 C CA . PRO A 1 277 ? 16.738 -3.682 1.755 1.00 31.77 277 PRO A CA 1
ATOM 2123 C C . PRO A 1 277 ? 17.164 -2.728 2.869 1.00 31.77 277 PRO A C 1
ATOM 2125 O O . PRO A 1 277 ? 16.707 -1.587 2.959 1.00 31.77 277 PRO A O 1
ATOM 2128 N N . VAL A 1 278 ? 18.025 -3.212 3.772 1.00 28.20 278 VAL A N 1
ATOM 2129 C CA . VAL A 1 278 ? 18.919 -2.302 4.477 1.00 28.20 278 VAL A CA 1
ATOM 2130 C C . VAL A 1 278 ? 19.531 -1.512 3.344 1.00 28.20 278 VAL A C 1
ATOM 2132 O O . VAL A 1 278 ? 20.025 -2.118 2.398 1.00 28.20 278 VAL A O 1
ATOM 2135 N N . SER A 1 279 ? 19.385 -0.192 3.399 1.00 44.72 279 SER A N 1
ATOM 2136 C CA . SER A 1 279 ? 20.065 0.741 2.515 1.00 44.72 279 SER A CA 1
ATOM 2137 C C . SER A 1 279 ? 21.498 0.239 2.299 1.00 44.72 279 SER A C 1
ATOM 2139 O O . SER A 1 279 ? 22.338 0.343 3.191 1.00 44.72 279 SER A O 1
ATOM 2141 N N . ALA A 1 280 ? 21.718 -0.421 1.165 1.00 31.58 280 ALA A N 1
ATOM 2142 C CA . ALA A 1 280 ? 22.939 -1.129 0.831 1.00 31.58 280 ALA A CA 1
ATOM 2143 C C . ALA A 1 280 ? 23.136 -0.986 -0.675 1.00 31.58 280 ALA A C 1
ATOM 2145 O O . ALA A 1 280 ? 22.531 -1.674 -1.493 1.00 31.58 280 ALA A O 1
ATOM 2146 N N . ASP A 1 281 ? 23.992 -0.020 -0.985 1.00 35.31 281 ASP A N 1
ATOM 2147 C CA . ASP A 1 281 ? 24.886 -0.016 -2.129 1.00 35.31 281 ASP A CA 1
ATOM 2148 C C . ASP A 1 281 ? 24.254 -0.130 -3.516 1.00 35.31 281 ASP A C 1
ATOM 2150 O O . ASP A 1 281 ? 24.346 -1.130 -4.233 1.00 35.31 281 ASP A O 1
ATOM 2154 N N . ASP A 1 282 ? 23.784 1.025 -3.984 1.00 34.22 282 ASP A N 1
ATOM 2155 C CA . ASP A 1 282 ? 23.704 1.305 -5.408 1.00 34.22 282 ASP A CA 1
ATOM 2156 C C . ASP A 1 282 ? 25.128 1.460 -5.984 1.00 34.22 282 ASP A C 1
ATOM 2158 O O . ASP A 1 282 ? 25.668 2.554 -6.171 1.00 34.22 282 ASP A O 1
ATOM 2162 N N . ALA A 1 283 ? 25.770 0.323 -6.257 1.00 37.44 283 ALA A N 1
ATOM 2163 C CA . ALA A 1 283 ? 27.064 0.207 -6.927 1.00 37.44 283 ALA A CA 1
ATOM 2164 C C . ALA A 1 283 ? 27.015 0.614 -8.421 1.00 37.44 283 ALA A C 1
ATOM 2166 O O . ALA A 1 283 ? 27.607 -0.045 -9.274 1.00 37.44 283 ALA A O 1
ATOM 2167 N N . ALA A 1 284 ? 26.281 1.672 -8.774 1.00 44.56 284 ALA A N 1
ATOM 2168 C CA . ALA A 1 284 ? 26.345 2.292 -10.100 1.00 44.56 284 ALA A CA 1
ATOM 2169 C C . ALA A 1 284 ? 26.451 3.826 -10.081 1.00 44.56 284 ALA A C 1
ATOM 2171 O O . ALA A 1 284 ? 26.845 4.395 -11.094 1.00 44.56 284 ALA A O 1
ATOM 2172 N N . THR A 1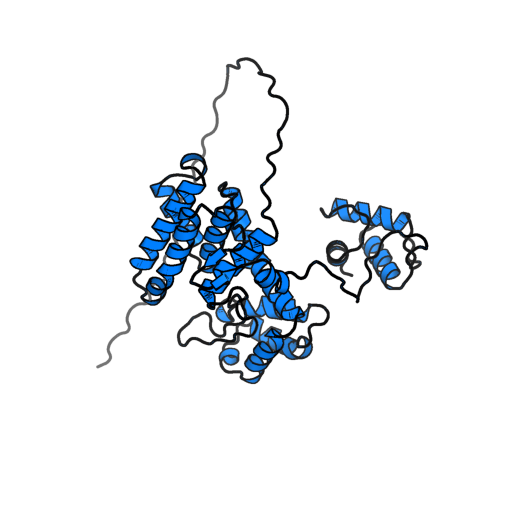 285 ? 26.227 4.507 -8.951 1.00 50.28 285 THR A N 1
ATOM 2173 C CA . THR A 1 285 ? 26.660 5.906 -8.780 1.00 50.28 285 THR A CA 1
ATOM 2174 C C . THR A 1 285 ? 27.202 6.118 -7.375 1.00 50.28 285 THR A C 1
ATOM 2176 O O . THR A 1 285 ? 26.464 6.274 -6.403 1.00 50.28 285 THR A O 1
ATOM 2179 N N . ARG A 1 286 ? 28.534 6.128 -7.254 1.00 62.81 2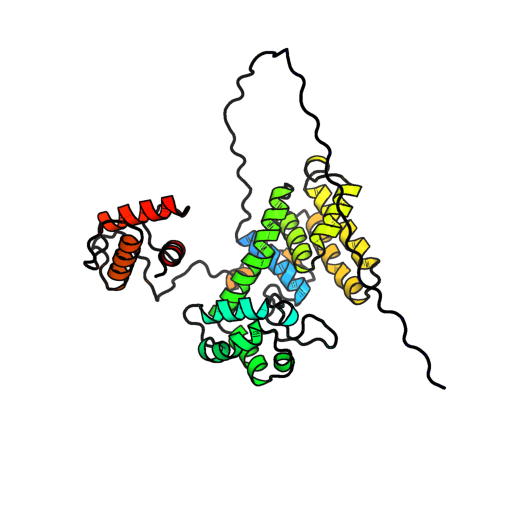86 ARG A N 1
ATOM 2180 C CA . ARG A 1 286 ? 29.198 6.426 -5.980 1.00 62.81 286 ARG A CA 1
ATOM 2181 C C . ARG A 1 286 ? 28.686 7.765 -5.428 1.00 62.81 286 ARG A C 1
ATOM 2183 O O . ARG A 1 286 ? 28.570 8.755 -6.148 1.00 62.81 286 ARG A O 1
ATOM 2190 N N . THR A 1 287 ? 28.375 7.802 -4.140 1.00 67.88 287 THR A N 1
ATOM 2191 C CA . THR A 1 287 ? 27.909 9.014 -3.460 1.00 67.88 287 THR A CA 1
ATOM 2192 C C . THR A 1 287 ? 29.009 10.076 -3.430 1.00 67.88 287 THR A C 1
ATOM 2194 O O . THR A 1 287 ? 30.043 9.868 -2.791 1.00 67.88 287 THR A O 1
ATOM 2197 N N . LEU A 1 288 ? 28.783 11.207 -4.109 1.00 75.25 288 LEU A N 1
ATOM 2198 C CA . LEU A 1 288 ? 29.758 12.293 -4.238 1.00 75.25 288 LEU A CA 1
ATOM 2199 C C . LEU A 1 288 ? 29.777 13.169 -2.977 1.00 75.25 288 LEU A C 1
ATOM 2201 O O . LEU A 1 288 ? 28.731 13.647 -2.545 1.00 75.25 288 LEU A O 1
ATOM 2205 N N . ARG A 1 289 ? 30.959 13.371 -2.392 1.00 84.00 289 ARG A N 1
ATOM 2206 C CA . ARG A 1 289 ? 31.201 14.177 -1.184 1.00 84.00 289 ARG A CA 1
ATOM 2207 C C . ARG A 1 289 ? 32.657 14.651 -1.146 1.00 84.00 289 ARG A C 1
ATOM 2209 O O . ARG A 1 289 ? 33.485 14.157 -1.913 1.00 84.00 289 ARG A O 1
ATOM 2216 N N . LEU A 1 290 ? 32.993 15.561 -0.233 1.00 85.38 290 LEU A N 1
ATOM 2217 C CA . LEU A 1 290 ? 34.390 15.925 0.006 1.00 85.38 290 LEU A CA 1
ATOM 2218 C C . LEU A 1 290 ? 35.126 14.758 0.690 1.00 85.38 290 LEU A C 1
ATOM 2220 O O . LEU A 1 290 ? 34.659 14.222 1.694 1.00 85.38 290 LEU A O 1
ATOM 2224 N N . THR A 1 291 ? 36.270 14.355 0.137 1.00 75.62 291 THR A N 1
ATOM 2225 C CA . THR A 1 291 ? 37.142 13.289 0.665 1.00 75.62 291 THR A CA 1
ATOM 2226 C C . THR A 1 291 ? 38.613 13.671 0.495 1.00 75.62 291 THR A C 1
ATOM 2228 O O . THR A 1 291 ? 38.924 14.579 -0.279 1.00 75.62 291 THR A O 1
ATOM 2231 N N . ASP A 1 292 ? 39.516 12.957 1.171 1.00 78.69 292 ASP A N 1
ATOM 2232 C CA . ASP A 1 292 ? 40.963 13.010 0.932 1.00 78.69 292 ASP A CA 1
ATOM 2233 C C . ASP A 1 292 ? 41.477 11.595 0.585 1.00 78.69 292 ASP A C 1
ATOM 2235 O O . ASP A 1 292 ? 41.346 10.695 1.418 1.00 78.69 292 ASP A O 1
ATOM 2239 N N . PRO A 1 293 ? 41.972 11.334 -0.641 1.00 80.06 293 PRO A N 1
ATOM 2240 C CA . PRO A 1 293 ? 42.071 12.259 -1.770 1.00 80.06 293 PRO A CA 1
ATOM 2241 C C . PRO A 1 293 ? 40.695 12.675 -2.311 1.00 80.06 293 PRO A C 1
ATOM 2243 O O . PRO A 1 293 ? 39.698 11.963 -2.161 1.00 80.06 293 PRO A O 1
ATOM 2246 N N . ARG A 1 294 ? 40.636 13.845 -2.957 1.00 89.38 294 ARG A N 1
ATOM 2247 C CA . ARG A 1 294 ? 39.388 14.421 -3.489 1.00 89.38 294 ARG A CA 1
ATOM 2248 C C . ARG A 1 294 ? 38.752 13.525 -4.549 1.00 89.38 294 ARG A C 1
ATOM 2250 O O . ARG A 1 294 ? 39.442 12.976 -5.407 1.00 89.38 294 ARG A O 1
ATOM 2257 N N . MET A 1 295 ? 37.421 13.433 -4.537 1.00 81.88 295 MET A N 1
ATOM 2258 C CA . MET A 1 295 ? 36.678 12.715 -5.574 1.00 81.88 295 MET A CA 1
ATOM 2259 C C . MET A 1 295 ? 36.811 13.441 -6.915 1.00 81.88 295 MET A C 1
ATOM 2261 O O . MET A 1 295 ? 36.543 14.637 -7.001 1.00 81.88 295 MET A O 1
ATOM 2265 N N . THR A 1 296 ? 37.181 12.720 -7.972 1.00 85.81 296 THR A N 1
ATOM 2266 C CA . THR A 1 296 ? 37.273 13.270 -9.332 1.00 85.81 296 THR A CA 1
ATOM 2267 C C . THR A 1 296 ? 36.478 12.431 -10.327 1.00 85.81 296 THR A C 1
ATOM 2269 O O . THR A 1 296 ? 36.267 11.243 -10.078 1.00 85.81 296 THR A O 1
ATOM 2272 N N . GLY A 1 297 ? 35.991 13.023 -11.421 1.00 78.25 297 GLY A N 1
ATOM 2273 C CA . GLY A 1 297 ? 35.294 12.277 -12.475 1.00 78.25 297 GLY A CA 1
ATOM 2274 C C . GLY A 1 297 ? 34.235 13.065 -13.248 1.00 78.25 297 GLY A C 1
ATOM 2275 O O . GLY A 1 297 ? 33.947 14.230 -12.968 1.00 78.25 297 GLY A O 1
ATOM 2276 N N . ASN A 1 298 ? 33.647 12.412 -14.254 1.00 74.56 298 ASN A N 1
ATOM 2277 C CA . ASN A 1 298 ? 32.575 12.992 -15.074 1.00 74.56 298 ASN A CA 1
ATOM 2278 C C . ASN A 1 298 ? 31.278 13.198 -14.278 1.00 74.56 298 ASN A C 1
ATOM 2280 O O . ASN A 1 298 ? 30.545 14.145 -14.542 1.00 74.56 298 ASN A O 1
ATOM 2284 N N . ASP A 1 299 ? 31.042 12.357 -13.275 1.00 72.94 299 ASP A N 1
ATOM 2285 C CA . ASP A 1 299 ? 29.964 12.477 -12.292 1.00 72.94 299 ASP A CA 1
ATOM 2286 C C . ASP A 1 299 ? 30.103 13.756 -11.446 1.00 72.94 299 ASP A C 1
ATOM 2288 O O . ASP A 1 299 ? 29.146 14.508 -11.272 1.00 72.94 299 ASP A O 1
ATOM 2292 N N . VAL A 1 300 ? 31.323 14.074 -11.007 1.00 84.06 300 VAL A N 1
ATOM 2293 C CA . VAL A 1 300 ? 31.633 15.330 -10.311 1.00 84.06 300 VAL A CA 1
ATOM 2294 C C . VAL A 1 300 ? 31.483 16.531 -11.244 1.00 84.06 300 VAL A C 1
ATOM 2296 O O . VAL A 1 300 ? 30.943 17.560 -10.844 1.00 84.06 300 VAL A O 1
ATOM 2299 N N . ARG A 1 301 ? 31.901 16.406 -12.509 1.00 87.06 301 ARG A N 1
ATOM 2300 C CA . ARG A 1 301 ? 31.741 17.474 -13.508 1.00 87.06 301 ARG A CA 1
ATOM 2301 C C . ARG A 1 301 ? 30.267 17.759 -13.808 1.00 87.06 301 ARG A C 1
ATOM 2303 O O . ARG A 1 301 ? 29.896 18.922 -13.958 1.00 87.06 301 ARG A O 1
ATOM 2310 N N . ALA A 1 302 ? 29.432 16.721 -13.859 1.00 80.06 302 ALA A N 1
ATOM 2311 C CA . ALA A 1 302 ? 27.984 16.845 -14.013 1.00 80.06 302 ALA A CA 1
ATOM 2312 C C . ALA A 1 302 ? 27.350 17.540 -12.799 1.00 80.06 302 ALA A C 1
ATOM 2314 O O . ALA A 1 302 ? 26.568 18.472 -12.974 1.00 80.06 302 ALA A O 1
ATOM 2315 N N . LEU A 1 303 ? 27.773 17.179 -11.582 1.00 83.75 303 LEU A N 1
ATOM 2316 C CA . LEU A 1 303 ? 27.350 17.857 -10.355 1.00 83.75 303 LEU A CA 1
ATOM 2317 C C . LEU A 1 303 ? 27.713 19.347 -10.350 1.00 83.75 303 LEU A C 1
ATOM 2319 O O . LEU A 1 303 ? 26.862 20.193 -10.086 1.00 83.75 303 LEU A O 1
ATOM 2323 N N . GLN A 1 304 ? 28.958 19.682 -10.686 1.00 93.06 304 GLN A N 1
ATOM 2324 C CA . GLN A 1 304 ? 29.412 21.071 -10.791 1.00 93.06 304 GLN A CA 1
ATOM 2325 C C . GLN A 1 304 ? 28.643 21.842 -11.872 1.00 93.06 304 GLN A C 1
ATOM 2327 O O . GLN A 1 304 ? 28.340 23.021 -11.697 1.00 93.06 304 GLN A O 1
ATOM 2332 N N . ALA A 1 305 ? 28.317 21.194 -12.995 1.00 88.25 305 ALA A N 1
ATOM 2333 C CA . ALA A 1 305 ? 27.530 21.804 -14.058 1.00 88.25 305 ALA A CA 1
ATOM 2334 C C . ALA A 1 305 ? 26.086 22.088 -13.623 1.00 88.25 305 ALA A C 1
ATOM 2336 O O . ALA A 1 305 ? 25.582 23.171 -13.920 1.00 88.25 305 ALA A O 1
ATOM 2337 N N . ALA A 1 306 ? 25.459 21.161 -12.895 1.00 82.75 306 ALA A N 1
ATOM 2338 C CA . ALA A 1 306 ? 24.109 21.324 -12.370 1.00 82.75 306 ALA A CA 1
ATOM 2339 C C . ALA A 1 306 ? 24.043 22.417 -11.297 1.00 82.75 306 ALA A C 1
ATOM 2341 O O . ALA A 1 306 ? 23.256 23.346 -11.428 1.00 82.75 306 ALA A O 1
ATOM 2342 N N . LEU A 1 307 ? 24.946 22.406 -10.313 1.00 86.44 307 LEU A N 1
ATOM 2343 C CA . LEU A 1 307 ? 25.029 23.477 -9.311 1.00 86.44 307 LEU A CA 1
ATOM 2344 C C . LEU A 1 307 ? 25.282 24.848 -9.957 1.00 86.44 307 LEU A C 1
ATOM 2346 O O . LEU A 1 307 ? 24.681 25.844 -9.566 1.00 86.44 307 LEU A O 1
ATOM 2350 N N . ALA A 1 308 ? 26.115 24.912 -10.996 1.00 90.38 308 ALA A N 1
ATOM 2351 C CA . ALA A 1 308 ? 26.328 26.156 -11.728 1.00 90.38 308 ALA A CA 1
ATOM 2352 C C . ALA A 1 308 ? 25.100 26.622 -12.524 1.00 90.38 308 ALA A C 1
ATOM 2354 O O . ALA A 1 308 ? 24.962 27.818 -12.771 1.00 90.38 308 ALA A O 1
ATOM 2355 N N . LYS A 1 309 ? 24.210 25.707 -12.921 1.00 85.12 309 LYS A N 1
ATOM 2356 C CA . LYS A 1 309 ? 22.921 26.045 -13.537 1.00 85.12 309 LYS A CA 1
ATOM 2357 C C . LYS A 1 309 ? 21.943 26.627 -12.512 1.00 85.12 309 LYS A C 1
ATOM 2359 O O . LYS A 1 309 ? 21.226 27.561 -12.847 1.00 85.12 309 LYS A O 1
ATOM 2364 N N . GLU A 1 310 ? 22.002 26.148 -11.272 1.00 84.38 310 GLU A N 1
ATOM 2365 C CA . GLU A 1 310 ? 21.249 26.681 -10.125 1.00 84.38 310 GLU A CA 1
ATOM 2366 C C . GLU A 1 310 ? 21.847 27.988 -9.557 1.00 84.38 310 GLU A C 1
ATOM 2368 O O . GLU A 1 310 ? 21.404 28.489 -8.531 1.00 84.38 310 GLU A O 1
ATOM 2373 N N . GLY A 1 311 ? 22.853 28.571 -10.222 1.00 86.06 311 GLY A N 1
ATOM 2374 C CA . GLY A 1 311 ? 23.404 29.888 -9.885 1.00 86.06 311 GLY A CA 1
ATOM 2375 C C . GLY A 1 311 ? 24.650 29.876 -8.995 1.00 86.06 311 GLY A C 1
ATOM 2376 O O . GLY A 1 311 ? 25.173 30.943 -8.668 1.00 86.06 311 GLY A O 1
ATOM 2377 N N . TYR A 1 312 ? 25.184 28.704 -8.636 1.00 88.56 312 TYR A N 1
ATOM 2378 C CA . TYR A 1 312 ? 26.399 28.596 -7.824 1.00 88.56 312 TYR A CA 1
ATOM 2379 C C . TYR A 1 312 ? 27.667 28.750 -8.681 1.00 88.56 312 TYR A C 1
ATOM 2381 O O . TYR A 1 312 ? 27.945 27.947 -9.569 1.00 88.56 312 TYR A O 1
ATOM 2389 N N . ALA A 1 313 ? 28.490 29.763 -8.403 1.00 88.69 313 ALA A N 1
ATOM 2390 C CA . ALA A 1 313 ? 29.733 29.998 -9.142 1.00 88.69 313 ALA A CA 1
ATOM 2391 C C . ALA A 1 313 ? 30.803 28.937 -8.808 1.00 88.69 313 ALA A C 1
ATOM 2393 O O . ALA A 1 313 ? 31.541 29.065 -7.831 1.00 88.69 313 ALA A O 1
ATOM 2394 N N . LEU A 1 314 ? 30.881 27.881 -9.627 1.00 89.25 314 LEU A N 1
ATOM 2395 C CA . LEU A 1 314 ? 31.813 26.762 -9.467 1.00 89.25 314 LEU A CA 1
ATOM 2396 C C . LEU A 1 314 ? 32.644 26.518 -10.730 1.00 89.25 314 LEU A C 1
ATOM 2398 O O . LEU A 1 314 ? 32.132 26.558 -11.851 1.00 89.25 314 LEU A O 1
ATOM 2402 N N . ASN A 1 315 ? 33.916 26.163 -10.533 1.00 82.81 315 ASN A N 1
ATOM 2403 C CA . ASN A 1 315 ? 34.755 25.617 -11.596 1.00 82.81 315 ASN A CA 1
ATOM 2404 C C . ASN A 1 315 ? 34.316 24.181 -11.904 1.00 82.81 315 ASN A C 1
ATOM 2406 O O . ASN A 1 315 ? 34.148 23.370 -10.999 1.00 82.81 315 ASN A O 1
ATOM 2410 N N . ARG A 1 316 ? 34.130 23.866 -13.190 1.00 90.50 316 ARG A N 1
ATOM 2411 C CA . ARG A 1 316 ? 33.666 22.552 -13.672 1.00 90.50 316 ARG A CA 1
ATOM 2412 C C . ARG A 1 316 ? 34.839 21.664 -14.074 1.00 90.50 316 ARG A C 1
ATOM 2414 O O . ARG A 1 316 ? 34.877 21.141 -15.188 1.00 90.50 316 ARG A O 1
ATOM 2421 N N . ASP A 1 317 ? 35.838 21.572 -13.209 1.00 88.25 317 ASP A N 1
ATOM 2422 C CA . ASP A 1 317 ? 37.091 20.843 -13.435 1.00 88.25 317 ASP A CA 1
ATOM 2423 C C . ASP A 1 317 ? 36.952 19.321 -13.242 1.00 88.25 317 ASP A C 1
ATOM 2425 O O . ASP A 1 317 ? 37.809 18.559 -13.697 1.00 88.25 317 ASP A O 1
ATOM 2429 N N . GLY A 1 318 ? 35.827 18.869 -12.687 1.00 86.94 318 GLY A N 1
ATOM 2430 C CA . GLY A 1 318 ? 35.562 17.479 -12.349 1.00 86.94 318 GLY A CA 1
ATOM 2431 C C . GLY A 1 318 ? 36.192 17.053 -11.026 1.00 86.94 318 GLY A C 1
ATOM 2432 O O . GLY A 1 318 ? 36.405 15.857 -10.855 1.00 86.94 318 GLY A O 1
ATOM 2433 N N . VAL A 1 319 ? 36.503 17.988 -10.117 1.00 93.25 319 VAL A N 1
ATOM 2434 C CA . VAL A 1 319 ? 37.098 17.735 -8.793 1.00 93.25 319 VAL A CA 1
ATOM 2435 C C . VAL A 1 319 ? 36.179 18.218 -7.664 1.00 93.25 319 VAL A C 1
ATOM 2437 O O . VAL A 1 319 ? 35.808 19.386 -7.580 1.00 93.25 319 VAL A O 1
ATOM 2440 N N . PHE A 1 320 ? 35.833 17.326 -6.735 1.00 88.81 320 PHE A N 1
ATOM 2441 C CA . PHE A 1 320 ? 34.959 17.635 -5.607 1.00 88.81 320 PHE A CA 1
ATOM 2442 C C . PHE A 1 320 ? 35.796 18.256 -4.482 1.00 88.81 320 PHE A C 1
ATOM 2444 O O . PHE A 1 320 ? 36.342 17.555 -3.630 1.00 88.81 320 PHE A O 1
ATOM 2451 N N . GLY A 1 321 ? 35.952 19.580 -4.525 1.00 91.62 321 GLY A N 1
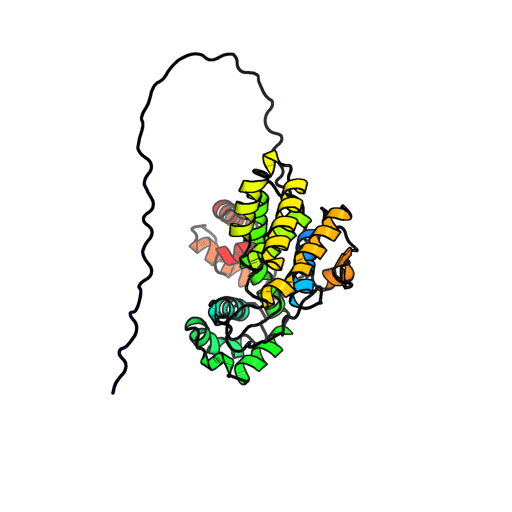ATOM 2452 C CA . GLY A 1 321 ? 36.633 20.375 -3.497 1.00 91.62 321 GLY A CA 1
ATOM 2453 C C . GLY A 1 321 ? 35.674 21.059 -2.516 1.00 91.62 321 GLY A C 1
ATOM 2454 O O . GLY A 1 321 ? 34.455 20.989 -2.661 1.00 91.62 321 GLY A O 1
ATOM 2455 N N . GLU A 1 322 ? 36.234 21.775 -1.540 1.00 92.44 322 GLU A N 1
ATOM 2456 C CA . GLU A 1 322 ? 35.485 22.508 -0.500 1.00 92.44 322 GLU A CA 1
ATOM 2457 C C . GLU A 1 322 ? 34.467 23.507 -1.074 1.00 92.44 322 GLU A C 1
ATOM 2459 O O . GLU A 1 322 ? 33.394 23.713 -0.510 1.00 92.44 322 GLU A O 1
ATOM 2464 N N . SER A 1 323 ? 34.766 24.105 -2.231 1.00 90.94 323 SER A N 1
ATOM 2465 C CA . SER A 1 323 ? 33.838 24.997 -2.933 1.00 90.94 323 SER A CA 1
ATOM 2466 C C . SER A 1 323 ? 32.577 24.270 -3.413 1.00 90.94 323 SER A C 1
ATOM 2468 O O . SER A 1 323 ? 31.480 24.812 -3.279 1.00 90.94 323 SER A O 1
ATOM 2470 N N . VAL A 1 324 ? 32.713 23.035 -3.912 1.00 92.44 324 VAL A N 1
ATOM 2471 C CA . VAL A 1 324 ? 31.591 22.190 -4.354 1.00 92.44 324 VAL A CA 1
ATOM 2472 C C . VAL A 1 324 ? 30.758 21.751 -3.155 1.00 92.44 324 VAL A C 1
ATOM 2474 O O . VAL A 1 324 ? 29.538 21.865 -3.197 1.00 92.44 324 VAL A O 1
ATOM 2477 N N . GLU A 1 325 ? 31.400 21.327 -2.065 1.00 92.56 325 GLU A N 1
ATOM 2478 C CA . GLU A 1 325 ? 30.702 20.947 -0.831 1.00 92.56 325 GLU A CA 1
ATOM 2479 C C . GLU A 1 325 ? 29.885 22.115 -0.260 1.00 92.56 325 GLU A C 1
ATOM 2481 O O . GLU A 1 325 ? 28.711 21.959 0.073 1.00 92.56 325 GLU A O 1
ATOM 2486 N N . LYS A 1 326 ? 30.479 23.312 -0.186 1.00 94.19 326 LYS A N 1
ATOM 2487 C CA . LYS A 1 326 ? 29.811 24.509 0.338 1.00 94.19 326 LYS A CA 1
ATOM 2488 C C . LYS A 1 326 ? 28.611 24.923 -0.517 1.00 94.19 326 LYS A C 1
ATOM 2490 O O . LYS A 1 326 ? 27.566 25.283 0.031 1.00 94.19 326 LYS A O 1
ATOM 2495 N N . ALA A 1 327 ? 28.750 24.866 -1.841 1.00 91.19 327 ALA A N 1
ATOM 2496 C CA . ALA A 1 327 ? 27.643 25.113 -2.760 1.00 91.19 327 ALA A CA 1
ATOM 2497 C C . ALA A 1 327 ? 26.538 24.061 -2.598 1.00 91.19 327 ALA A C 1
ATOM 2499 O O . ALA A 1 327 ? 25.365 24.412 -2.529 1.00 91.19 327 ALA A O 1
ATOM 2500 N N . LEU A 1 328 ? 26.909 22.790 -2.438 1.00 85.69 328 LEU A N 1
ATOM 2501 C CA . LEU A 1 328 ? 25.961 21.697 -2.267 1.00 85.69 328 LEU A CA 1
ATOM 2502 C C . LEU A 1 328 ? 25.179 21.795 -0.951 1.00 85.69 328 LEU A C 1
ATOM 2504 O O . LEU A 1 328 ? 23.963 21.650 -0.970 1.00 85.69 328 LEU A O 1
ATOM 2508 N N . LYS A 1 329 ? 25.838 22.127 0.166 1.00 81.88 329 LYS A N 1
ATOM 2509 C CA . LYS A 1 329 ? 25.170 22.392 1.455 1.00 81.88 329 LYS A CA 1
ATOM 2510 C C . LYS A 1 329 ? 24.195 23.563 1.368 1.00 81.88 329 LYS A C 1
ATOM 2512 O O . LYS A 1 329 ? 23.111 23.518 1.942 1.00 81.88 329 LYS A O 1
ATOM 2517 N N . SER A 1 330 ? 24.579 24.610 0.640 1.00 86.06 330 SER A N 1
ATOM 2518 C CA . SER A 1 330 ? 23.726 25.786 0.431 1.00 86.06 330 SER A CA 1
ATOM 2519 C C . SER A 1 330 ? 22.491 25.427 -0.397 1.00 86.06 330 SER A C 1
ATOM 2521 O O . SER A 1 330 ? 21.378 25.721 0.030 1.00 86.06 330 SER A O 1
ATOM 2523 N N . PHE A 1 331 ? 22.682 24.686 -1.492 1.00 85.25 331 PHE A N 1
ATOM 2524 C CA . PHE A 1 331 ? 21.599 24.145 -2.310 1.00 85.25 331 PHE A CA 1
ATOM 2525 C C . PHE A 1 331 ? 20.675 23.238 -1.488 1.00 85.25 331 PHE A C 1
ATOM 2527 O O . PHE A 1 331 ? 19.465 23.427 -1.459 1.00 85.25 331 PHE A O 1
ATOM 2534 N N . GLN A 1 332 ? 21.227 22.287 -0.738 1.00 80.44 332 GLN A N 1
ATOM 2535 C CA . GLN A 1 332 ? 20.438 21.389 0.104 1.00 80.44 332 GLN A CA 1
ATOM 2536 C C . GLN A 1 332 ? 19.573 22.157 1.109 1.00 80.44 332 GLN A C 1
ATOM 2538 O O . GLN A 1 332 ? 18.379 21.887 1.218 1.00 80.44 332 GLN A O 1
ATOM 2543 N N . ARG A 1 333 ? 20.144 23.160 1.781 1.00 81.50 333 ARG A N 1
ATOM 2544 C CA . ARG A 1 333 ? 19.414 24.014 2.722 1.00 81.50 333 ARG A CA 1
ATOM 2545 C C . ARG A 1 333 ? 18.293 24.805 2.048 1.00 81.50 333 ARG A C 1
ATOM 2547 O O . ARG A 1 333 ? 17.208 24.913 2.612 1.00 81.50 333 ARG A O 1
ATOM 2554 N N . GLU A 1 334 ? 18.552 25.352 0.865 1.00 75.12 334 GLU A N 1
ATOM 2555 C CA . GLU A 1 334 ? 17.584 26.132 0.085 1.00 75.12 334 GLU A CA 1
ATOM 2556 C C . GLU A 1 334 ? 16.392 25.281 -0.377 1.00 75.12 334 GLU A C 1
ATOM 2558 O O . GLU A 1 334 ? 15.251 25.737 -0.352 1.00 75.12 334 GLU A O 1
ATOM 2563 N N . PHE A 1 335 ? 16.639 24.012 -0.703 1.00 62.84 335 PHE A N 1
ATOM 2564 C CA . PHE A 1 335 ? 15.631 23.073 -1.196 1.00 62.84 335 PHE A CA 1
ATOM 2565 C C . PHE A 1 335 ? 15.057 22.140 -0.113 1.00 62.84 335 PHE A C 1
ATOM 2567 O O . PHE A 1 335 ? 14.376 21.163 -0.429 1.00 62.84 335 PHE A O 1
ATOM 2574 N N . GLY A 1 336 ? 15.292 22.441 1.170 1.00 53.84 336 GLY A N 1
ATOM 2575 C CA . GLY A 1 336 ? 14.716 21.704 2.302 1.00 53.84 336 GLY A CA 1
ATOM 2576 C C . GLY A 1 336 ? 15.248 20.275 2.473 1.00 53.84 336 GLY A C 1
ATOM 2577 O O . GLY A 1 336 ? 14.584 19.442 3.091 1.00 53.84 336 GLY A O 1
ATOM 2578 N N . LEU A 1 337 ? 16.424 19.987 1.917 1.00 64.25 337 LEU A N 1
ATOM 2579 C CA . LEU A 1 337 ? 17.172 18.752 2.128 1.00 64.25 337 LEU A CA 1
ATOM 2580 C C . LEU A 1 337 ? 18.065 18.869 3.374 1.00 64.25 337 LEU A C 1
ATOM 2582 O O . LEU A 1 337 ? 18.307 19.956 3.899 1.00 64.25 337 LEU A O 1
ATOM 2586 N N . VAL A 1 338 ? 18.593 17.733 3.831 1.00 60.69 338 VAL A N 1
ATOM 2587 C CA . VAL A 1 338 ? 19.648 17.702 4.855 1.00 60.69 338 VAL A CA 1
ATOM 2588 C C . VAL A 1 338 ? 20.922 18.317 4.260 1.00 60.69 338 VAL A C 1
ATOM 2590 O O . VAL A 1 338 ? 21.376 17.871 3.209 1.00 60.69 338 VAL A O 1
ATOM 2593 N N . ASP A 1 339 ? 21.494 19.342 4.901 1.00 72.19 339 ASP A N 1
ATOM 2594 C CA . ASP A 1 339 ? 22.663 20.099 4.419 1.00 72.19 339 ASP A CA 1
ATOM 2595 C C . ASP A 1 339 ? 23.999 19.432 4.782 1.00 72.19 339 ASP A C 1
ATOM 2597 O O . ASP A 1 339 ? 24.923 20.034 5.335 1.00 72.19 339 ASP A O 1
ATOM 2601 N N . ASP A 1 340 ? 24.101 18.149 4.454 1.00 59.59 340 ASP A N 1
ATOM 2602 C CA . ASP A 1 340 ? 25.244 17.296 4.772 1.00 59.59 340 ASP A CA 1
ATOM 2603 C C . ASP A 1 340 ? 26.427 17.446 3.799 1.00 59.59 340 ASP A C 1
ATOM 2605 O O . ASP A 1 340 ? 27.534 17.006 4.108 1.00 59.59 340 ASP A O 1
ATOM 2609 N N . GLY A 1 341 ? 26.247 18.123 2.660 1.00 75.31 341 GLY A N 1
ATOM 2610 C CA . GLY A 1 341 ? 27.279 18.286 1.629 1.00 75.31 341 GLY A CA 1
ATOM 2611 C C . GLY A 1 341 ? 27.529 17.012 0.833 1.00 75.31 341 GLY A C 1
ATOM 2612 O O . GLY A 1 341 ? 28.591 16.855 0.225 1.00 75.31 341 GLY A O 1
ATOM 2613 N N . ILE A 1 342 ? 26.547 16.109 0.830 1.00 79.44 342 ILE A N 1
ATOM 2614 C CA . ILE A 1 342 ? 26.594 14.817 0.167 1.00 79.44 342 ILE A CA 1
ATOM 2615 C C . ILE A 1 342 ? 25.595 14.812 -0.995 1.00 79.44 342 ILE A C 1
ATOM 2617 O O . ILE A 1 342 ? 24.379 14.940 -0.840 1.00 79.44 342 ILE A O 1
ATOM 2621 N N . ALA A 1 343 ? 26.097 14.602 -2.210 1.00 64.81 343 ALA A N 1
ATOM 2622 C CA . ALA A 1 343 ? 25.268 14.497 -3.406 1.00 64.81 343 ALA A CA 1
ATOM 2623 C C . ALA A 1 343 ? 24.745 13.063 -3.532 1.00 64.81 343 ALA A C 1
ATOM 2625 O O . ALA A 1 343 ? 25.129 12.321 -4.437 1.00 64.81 343 ALA A O 1
ATOM 2626 N N . GLY A 1 344 ? 23.906 12.672 -2.569 1.00 54.34 344 GLY A N 1
ATOM 2627 C CA . GLY A 1 344 ? 23.123 11.440 -2.581 1.00 54.34 344 GLY A CA 1
ATOM 2628 C C . GLY A 1 344 ? 21.889 11.548 -3.479 1.00 54.34 344 GLY A C 1
ATOM 2629 O O . GLY A 1 344 ? 21.659 12.564 -4.134 1.00 54.34 344 GLY A O 1
ATOM 2630 N N . THR A 1 345 ? 21.074 10.496 -3.509 1.00 51.16 345 THR A N 1
ATOM 2631 C CA . THR A 1 345 ? 19.948 10.351 -4.448 1.00 51.16 345 THR A CA 1
ATOM 2632 C C . THR A 1 345 ? 18.952 11.512 -4.398 1.00 51.16 345 THR A C 1
ATOM 2634 O O . THR A 1 345 ? 18.570 12.018 -5.447 1.00 51.16 345 THR A O 1
ATOM 2637 N N . ALA A 1 346 ? 18.587 11.999 -3.209 1.00 46.97 346 ALA A N 1
ATOM 2638 C CA . ALA A 1 346 ? 17.677 13.141 -3.072 1.00 46.97 346 ALA A CA 1
ATOM 2639 C C . ALA A 1 346 ? 18.279 14.439 -3.642 1.00 46.97 346 ALA A C 1
ATOM 2641 O O . ALA A 1 346 ? 17.623 15.151 -4.396 1.00 46.97 346 ALA A O 1
ATOM 2642 N N . THR A 1 347 ? 19.551 14.711 -3.341 1.00 60.88 347 THR A N 1
ATOM 2643 C CA . THR A 1 347 ? 20.274 15.882 -3.853 1.00 60.88 347 THR A CA 1
ATOM 2644 C C . THR A 1 347 ? 20.428 15.829 -5.377 1.00 60.88 347 THR A C 1
ATOM 2646 O O . THR A 1 347 ? 20.226 16.833 -6.054 1.00 60.88 347 THR A O 1
ATOM 2649 N N . ARG A 1 348 ? 20.731 14.649 -5.930 1.00 67.25 348 ARG A N 1
ATOM 2650 C CA . ARG A 1 348 ? 20.860 14.414 -7.378 1.00 67.25 348 ARG A CA 1
ATOM 2651 C C . ARG A 1 348 ? 19.539 14.581 -8.127 1.00 67.25 348 ARG A C 1
ATOM 2653 O O . ARG A 1 348 ? 19.501 15.269 -9.141 1.00 67.25 348 ARG A O 1
ATOM 2660 N N . LEU A 1 349 ? 18.444 14.066 -7.565 1.00 53.28 349 LEU A N 1
ATOM 2661 C CA . LEU A 1 349 ? 17.094 14.265 -8.100 1.00 53.28 349 LEU A CA 1
ATOM 2662 C C . LEU A 1 349 ? 16.718 15.748 -8.189 1.00 53.28 349 LEU A C 1
ATOM 2664 O O . LEU A 1 349 ? 16.157 16.168 -9.197 1.00 53.28 349 LEU A O 1
ATOM 2668 N N . MET A 1 350 ? 17.056 16.543 -7.171 1.00 58.66 350 MET A N 1
ATOM 2669 C CA . MET A 1 350 ? 16.763 17.982 -7.169 1.00 58.66 350 MET A CA 1
ATOM 2670 C C . MET A 1 350 ? 17.619 18.760 -8.174 1.00 58.66 350 MET A C 1
ATOM 2672 O O . MET A 1 350 ? 17.154 19.743 -8.739 1.00 58.66 350 MET A O 1
ATOM 2676 N N . LEU A 1 351 ? 18.842 18.298 -8.434 1.00 67.50 351 LEU A N 1
ATOM 2677 C CA . LEU A 1 351 ? 19.746 18.871 -9.437 1.00 67.50 351 LEU A CA 1
ATOM 2678 C C . LEU A 1 351 ? 19.495 18.341 -10.858 1.00 67.50 351 LEU A C 1
ATOM 2680 O O . LEU A 1 351 ? 20.075 18.854 -11.816 1.00 67.50 351 LEU A O 1
ATOM 2684 N N . GLY A 1 352 ? 18.635 17.329 -11.000 1.00 55.44 352 GLY A N 1
ATOM 2685 C CA . GLY A 1 352 ? 18.294 16.710 -12.277 1.00 55.44 352 GLY A CA 1
ATOM 2686 C C . GLY A 1 352 ? 19.460 15.975 -12.943 1.00 55.44 352 GLY A C 1
ATOM 2687 O O . GLY A 1 352 ? 19.577 16.044 -14.169 1.00 55.44 352 GLY A O 1
ATOM 2688 N N . ILE A 1 353 ? 20.319 15.314 -12.156 1.00 59.28 353 ILE A N 1
ATOM 2689 C CA . ILE A 1 353 ? 21.514 14.574 -12.616 1.00 59.28 353 ILE A CA 1
ATOM 2690 C C . ILE A 1 353 ? 21.590 13.144 -12.099 1.00 59.28 353 ILE A C 1
ATOM 2692 O O . ILE A 1 353 ? 21.025 12.865 -11.018 1.00 59.28 353 ILE A O 1
#

Sequence (353 aa):
MRRPPLPVTTPHSLEYPTPKNRSPTNPRSAPPRCRLTQGETRRGIMLSEWQKEAAKAIVNIFETGSARGDYARVTLLAGDSGHLTYGRAQTTLGSGNLHLLIKAYCAAPRALHARALQPYLPRLADIDLRLDTDWTFRNLLKEAGSDPAMQDAQDAFFDRVYWAPAVAAAAKLGLGEALSAAVVYDSAVHGSWSAMRDRTVAKVGLPGQAGARQWTQAYIAERRAWLAGHANGLLRKTVYRMDAFAALAAAGNWTLTLPMTVRGVRIDEAVLDMAVPVSADDAATRTLRLTDPRMTGNDVRALQAALAKEGYALNRDGVFGESVEKALKSFQREFGLVDDGIAGTATRLMLGI

Foldseek 3Di:
DDDDDDDDDDDDDDDDDDDDDDDDDDDDDDDDDDDDDDDPDPPQQDFDPLLVLLLQLLLLCLVAVGSLHFQLDWDADPPDLQGIFGGSLGHGLNVLLVLVLLVQLLVFPPQPCNVVSVVCNVVSNVSPNVCSVPPSNSVSSNVSSPPPSSSVSVVVSLCVPQLVVLCVVCSVLVLRFSLLSSLSRSCRSVVNNPVLLVVLCVVQNGCVRNPNLSSSLSSLVSLLVCQCPDPDPVSNVSSLSSVQSNVCSVVVVRNSDPQDDGPNDTDHCVSCVVVDPPPDDPPPDPKAAQDVVWQFDPSQLLLQVLLVVVVQDDDSRRTHDPSQLVSLLVVCVVVVHHSPSICDPVSCVVSVD

Secondary structure (DSSP, 8-state):
-PPPPPP--PPPP-PPPPPPP------------------------PPPHHHHHHHHHHHHHHHHSSTT--TT-EE--TT-TT-SEETTTTEESTTSHHHHHHHHHHTSTT-TTHHHHGGGHHHHHTT-GGGGG-HHHHHHHHHHTTSHHHHHHHHHHHIIIIIHHHHHHHHHTT--SHHHHHHHHHHHHTT-HHHHHHHHHHHH--HHHH-HHHHHHHHHHHHHHHHHT-S-HHHHTTTHHHHHHHHHHHTT-TT-PSSEEETTEEE-HHHHHTT---S---TTS--B---SSPPBSHHHHHHHHHHHHTT-----SSB--HHHHHHHHHHHHHTTS--SS-B-HHHHHHHT-

pLDDT: mean 77.86, std 21.7, range [24.41, 98.75]

Radius of gyration: 25.99 Å; chains: 1; bounding box: 88×63×65 Å